Protein AF-A0A7S2SAF5-F1 (afdb_monomer_lite)

Structure (mmCIF, N/CA/C/O backbone):
data_AF-A0A7S2SAF5-F1
#
_entry.id   AF-A0A7S2SAF5-F1
#
loop_
_atom_site.group_PDB
_atom_site.id
_atom_site.type_symbol
_atom_site.label_atom_id
_atom_site.label_alt_id
_atom_site.label_comp_id
_atom_site.label_asym_id
_atom_site.label_entity_id
_atom_site.label_seq_id
_atom_site.pdbx_PDB_ins_code
_atom_site.Cartn_x
_atom_site.Cartn_y
_atom_site.Cartn_z
_atom_site.occupancy
_atom_site.B_iso_or_equiv
_atom_site.auth_seq_id
_atom_site.auth_comp_id
_atom_site.auth_asym_id
_atom_site.auth_atom_id
_atom_site.pdbx_PDB_model_num
ATOM 1 N N . TYR A 1 1 ? 18.077 5.716 -25.435 1.00 60.00 1 TYR A N 1
ATOM 2 C CA . TYR A 1 1 ? 19.008 6.593 -26.159 1.00 60.00 1 TYR A CA 1
ATOM 3 C C . TYR A 1 1 ? 20.210 5.803 -26.642 1.00 60.00 1 TYR A C 1
ATOM 5 O O . TYR A 1 1 ? 20.485 5.845 -27.831 1.00 60.00 1 TYR A O 1
ATOM 13 N N . GLU A 1 2 ? 20.790 4.960 -25.788 1.00 80.94 2 GLU A N 1
ATOM 14 C CA . GLU A 1 2 ? 21.989 4.151 -26.073 1.00 80.94 2 GLU A CA 1
ATOM 15 C C . GLU A 1 2 ? 21.960 3.311 -27.365 1.00 80.94 2 GLU A C 1
ATOM 17 O O . GLU A 1 2 ? 22.963 3.262 -28.059 1.00 80.94 2 GLU A O 1
ATOM 22 N N . ILE A 1 3 ? 20.827 2.702 -27.743 1.00 83.88 3 ILE A N 1
ATOM 23 C CA . ILE A 1 3 ? 20.758 1.819 -28.933 1.00 83.88 3 ILE A CA 1
ATOM 24 C C . ILE A 1 3 ? 20.473 2.591 -30.236 1.00 83.88 3 ILE A C 1
ATOM 26 O O . ILE A 1 3 ? 20.899 2.198 -31.314 1.00 83.88 3 ILE A O 1
ATOM 30 N N . VAL A 1 4 ? 19.737 3.702 -30.156 1.00 88.06 4 VAL A N 1
ATOM 31 C CA . VAL A 1 4 ? 19.231 4.432 -31.336 1.00 88.06 4 VAL A CA 1
ATOM 32 C C . VAL A 1 4 ? 20.232 5.482 -31.824 1.00 88.06 4 VAL A C 1
ATOM 34 O O . VAL A 1 4 ? 20.380 5.697 -33.023 1.00 88.06 4 VAL A O 1
ATOM 37 N N . GLN A 1 5 ? 20.951 6.111 -30.897 1.00 90.69 5 GLN A N 1
ATOM 38 C CA . GLN A 1 5 ? 21.937 7.147 -31.185 1.00 90.69 5 GLN A CA 1
ATOM 39 C C . GLN A 1 5 ? 23.121 6.693 -32.063 1.00 90.69 5 GLN A C 1
ATOM 41 O O . GLN A 1 5 ? 23.449 7.429 -32.993 1.00 90.69 5 GLN A O 1
ATOM 46 N N . PRO A 1 6 ? 23.732 5.504 -31.872 1.00 93.00 6 PRO A N 1
ATOM 47 C CA . PRO A 1 6 ? 24.795 5.043 -32.767 1.00 93.00 6 PRO A CA 1
ATOM 48 C C . PRO A 1 6 ? 24.303 4.816 -34.204 1.00 93.00 6 PRO A C 1
ATOM 50 O O . PRO A 1 6 ? 25.018 5.163 -35.139 1.00 93.00 6 PRO A O 1
ATOM 53 N N . LEU A 1 7 ? 23.069 4.329 -34.393 1.00 90.75 7 LEU A N 1
ATOM 54 C CA . LEU A 1 7 ? 22.477 4.145 -35.725 1.00 90.75 7 LEU A CA 1
ATOM 55 C C . LEU A 1 7 ? 22.245 5.489 -36.432 1.00 90.75 7 LEU A C 1
ATOM 57 O O . LEU A 1 7 ? 22.556 5.629 -37.610 1.00 90.75 7 LEU A O 1
ATOM 61 N N . PHE A 1 8 ? 21.758 6.506 -35.711 1.00 91.19 8 PHE A N 1
ATOM 62 C CA . PHE A 1 8 ? 21.612 7.858 -36.266 1.00 91.19 8 PHE A CA 1
ATOM 63 C C . PHE A 1 8 ? 22.952 8.492 -36.639 1.00 91.19 8 PHE A C 1
ATOM 65 O O . PHE A 1 8 ? 23.045 9.146 -37.679 1.00 91.19 8 PHE A O 1
ATOM 72 N N . ASN A 1 9 ? 23.984 8.288 -35.820 1.00 93.00 9 ASN A N 1
ATOM 73 C CA . ASN A 1 9 ? 25.325 8.778 -36.120 1.00 93.00 9 ASN A CA 1
ATOM 74 C C . ASN A 1 9 ? 25.875 8.114 -37.391 1.00 93.00 9 ASN A C 1
ATOM 76 O O . ASN A 1 9 ? 26.350 8.828 -38.265 1.00 93.00 9 ASN A O 1
ATOM 80 N N . GLN A 1 10 ? 25.725 6.791 -37.543 1.00 91.75 10 GLN A N 1
ATOM 81 C CA . GLN A 1 10 ? 26.128 6.064 -38.757 1.00 91.75 10 GLN A CA 1
ATOM 82 C C . GLN A 1 10 ? 25.429 6.600 -40.012 1.00 91.75 10 GLN A C 1
ATOM 84 O O . GLN A 1 10 ? 26.105 6.953 -40.973 1.00 91.75 10 GLN A O 1
ATOM 89 N N . ILE A 1 11 ? 24.102 6.775 -39.965 1.00 91.56 11 ILE A N 1
ATOM 90 C CA . ILE A 1 11 ? 23.328 7.332 -41.088 1.00 91.56 11 ILE A CA 1
ATOM 91 C C . ILE A 1 11 ? 23.809 8.748 -41.428 1.00 91.56 11 ILE A C 1
ATOM 93 O O . ILE A 1 11 ? 24.007 9.081 -42.594 1.00 91.56 11 ILE A O 1
ATOM 97 N N . THR A 1 12 ? 24.020 9.593 -40.416 1.00 92.25 12 THR A N 1
ATOM 98 C CA . THR A 1 12 ? 24.453 10.986 -40.609 1.00 92.25 12 THR A CA 1
ATOM 99 C C . THR A 1 12 ? 25.857 11.058 -41.211 1.00 92.25 12 THR A C 1
ATOM 101 O O . THR A 1 12 ? 26.096 11.852 -42.126 1.00 92.25 12 THR A O 1
ATOM 104 N N . THR A 1 13 ? 26.775 10.208 -40.747 1.00 90.69 13 THR A N 1
ATOM 105 C CA . THR A 1 13 ? 28.127 10.079 -41.301 1.00 90.69 13 THR A CA 1
ATOM 106 C C . THR A 1 13 ? 28.087 9.580 -42.745 1.00 90.69 13 THR A C 1
ATOM 108 O O . THR A 1 13 ? 28.699 10.216 -43.604 1.00 90.69 13 THR A O 1
ATOM 111 N N . GLY A 1 14 ? 27.304 8.538 -43.041 1.00 88.69 14 GLY A N 1
ATOM 112 C CA . GLY A 1 14 ? 27.164 8.001 -44.396 1.00 88.69 14 GLY A CA 1
ATOM 113 C C . GLY A 1 14 ? 26.566 9.010 -45.377 1.00 88.69 14 GLY A C 1
ATOM 114 O O . GLY A 1 14 ? 27.091 9.207 -46.474 1.00 88.69 14 GLY A O 1
ATOM 115 N N . MET A 1 15 ? 25.522 9.744 -44.971 1.00 87.50 15 MET A N 1
ATOM 116 C CA . MET A 1 15 ? 24.942 10.813 -45.798 1.00 87.50 15 MET A CA 1
ATOM 117 C C . MET A 1 15 ? 25.935 11.954 -46.051 1.00 87.50 15 MET A C 1
ATOM 119 O O . MET A 1 15 ? 26.006 12.478 -47.162 1.00 87.50 15 MET A O 1
ATOM 123 N N . SER A 1 16 ? 26.734 12.317 -45.043 1.00 87.25 16 SER A N 1
ATOM 124 C CA . SER A 1 16 ? 27.781 13.338 -45.185 1.00 87.25 16 SER A CA 1
ATOM 125 C C . SER A 1 16 ? 28.906 12.879 -46.125 1.00 87.25 16 SER A C 1
ATOM 127 O O . SER A 1 16 ? 29.483 13.696 -46.844 1.00 87.25 16 SER A O 1
ATOM 129 N N . GLY A 1 17 ? 29.197 11.573 -46.160 1.00 81.50 17 GLY A N 1
ATOM 130 C CA . GLY A 1 17 ? 30.151 10.956 -47.085 1.00 81.50 17 GLY A CA 1
ATOM 131 C C . GLY A 1 17 ? 29.673 10.929 -48.542 1.00 81.50 17 GLY A C 1
ATOM 132 O O . GLY A 1 17 ? 30.491 11.075 -49.452 1.00 81.50 17 GLY A O 1
ATOM 133 N N . LEU A 1 18 ? 28.359 10.814 -48.771 1.00 78.88 18 LEU A N 1
ATOM 134 C CA . LEU A 1 18 ? 27.756 10.781 -50.111 1.00 78.88 18 LEU A CA 1
ATOM 135 C C . LEU A 1 18 ? 27.774 12.126 -50.843 1.00 78.88 18 LEU A C 1
ATOM 137 O O . LEU A 1 18 ? 27.839 12.145 -52.071 1.00 78.88 18 LEU A O 1
ATOM 141 N N . GLY A 1 19 ? 27.785 13.251 -50.121 1.00 68.06 19 GLY A N 1
ATOM 142 C CA . GLY A 1 19 ? 27.779 14.594 -50.718 1.00 68.06 19 GLY A CA 1
ATOM 143 C C . GLY A 1 19 ? 28.986 14.916 -51.616 1.00 68.06 19 GLY A C 1
ATOM 144 O O . GLY A 1 19 ? 28.971 15.922 -52.318 1.00 68.06 19 GLY A O 1
ATOM 145 N N . LYS A 1 20 ? 30.028 14.072 -51.617 1.00 66.88 20 LYS A N 1
ATOM 146 C CA . LYS A 1 20 ? 31.232 14.228 -52.452 1.00 66.88 20 LYS A CA 1
ATOM 147 C C . LYS A 1 20 ? 31.175 13.491 -53.794 1.00 66.88 20 LYS A C 1
ATOM 149 O O . LYS A 1 20 ? 32.117 13.609 -54.575 1.00 66.88 20 LYS A O 1
ATOM 154 N N . ILE A 1 21 ? 30.122 12.722 -54.074 1.00 64.12 21 ILE A N 1
ATOM 155 C CA . ILE A 1 21 ? 30.091 11.806 -55.220 1.00 64.12 21 ILE A CA 1
ATOM 156 C C . ILE A 1 21 ? 29.162 12.353 -56.310 1.00 64.12 21 ILE A C 1
ATOM 158 O O . ILE A 1 21 ? 27.948 12.205 -56.260 1.00 64.12 21 ILE A O 1
ATOM 162 N N . VAL A 1 22 ? 29.823 12.939 -57.315 1.00 53.59 22 VAL A N 1
ATOM 163 C CA . VAL A 1 22 ? 29.365 13.239 -58.684 1.00 53.59 22 VAL A CA 1
ATOM 164 C C . VAL A 1 22 ? 28.423 14.442 -58.842 1.00 53.59 22 VAL A C 1
ATOM 166 O O . VAL A 1 22 ? 27.225 14.387 -58.586 1.00 53.59 22 VAL A O 1
ATOM 169 N N . GLY A 1 23 ? 28.971 15.533 -59.391 1.00 60.41 23 GLY A N 1
ATOM 170 C CA . GLY A 1 23 ? 28.175 16.549 -60.079 1.00 60.41 23 GLY A CA 1
ATOM 171 C C . GLY A 1 23 ? 27.567 15.948 -61.349 1.00 60.41 23 GLY A C 1
ATOM 172 O O . GLY A 1 23 ? 28.269 15.281 -62.104 1.00 60.41 23 GLY A O 1
ATOM 173 N N . GLY A 1 24 ? 26.270 16.166 -61.584 1.00 65.31 24 GLY A N 1
ATOM 174 C CA . GLY A 1 24 ? 25.461 15.513 -62.629 1.00 65.31 24 GLY A CA 1
ATOM 175 C C . GLY A 1 24 ? 25.815 15.824 -64.094 1.00 65.31 24 GLY A C 1
ATOM 176 O O . GLY A 1 24 ? 24.940 15.750 -64.949 1.00 65.31 24 GLY A O 1
ATOM 177 N N . ALA A 1 25 ? 27.059 16.198 -64.394 1.00 69.44 25 ALA A N 1
ATOM 178 C CA . ALA A 1 25 ? 27.513 16.600 -65.723 1.00 69.44 25 ALA A CA 1
ATOM 179 C C . ALA A 1 25 ? 28.132 15.458 -66.557 1.00 69.44 25 ALA A C 1
ATOM 181 O O . ALA A 1 25 ? 28.357 15.643 -67.751 1.00 69.44 25 ALA A O 1
ATOM 182 N N . THR A 1 26 ? 28.409 14.286 -65.975 1.00 69.75 26 THR A N 1
ATOM 183 C CA . THR A 1 26 ? 29.022 13.157 -66.697 1.00 69.75 26 THR A CA 1
ATOM 184 C C . THR A 1 26 ? 27.972 12.376 -67.489 1.00 69.75 26 THR A C 1
ATOM 186 O O . THR A 1 26 ? 27.023 11.841 -66.912 1.00 69.75 26 THR A O 1
ATOM 189 N N . LYS A 1 27 ? 28.123 12.286 -68.816 1.00 77.00 27 LYS A N 1
ATOM 190 C CA . LYS A 1 27 ? 27.230 11.476 -69.660 1.00 77.00 27 LYS A CA 1
ATOM 191 C C . LYS A 1 27 ? 27.555 9.983 -69.487 1.00 77.00 27 LYS A C 1
ATOM 193 O O . LYS A 1 27 ? 28.723 9.648 -69.310 1.00 77.00 27 LYS A O 1
ATOM 198 N N . PRO A 1 28 ? 26.578 9.065 -69.626 1.00 76.06 28 PRO A N 1
ATOM 199 C CA . PRO A 1 28 ? 26.810 7.618 -69.501 1.00 76.06 28 PRO A CA 1
ATOM 200 C C . PRO A 1 28 ? 27.873 7.048 -70.454 1.00 76.06 28 PRO A C 1
ATOM 202 O O . PRO A 1 28 ? 28.430 5.991 -70.187 1.00 76.06 28 PRO A O 1
ATOM 205 N N . GLN A 1 29 ? 28.137 7.741 -71.564 1.00 81.88 29 GLN A N 1
ATOM 206 C CA . GLN A 1 29 ? 29.112 7.349 -72.586 1.00 81.88 29 GLN A CA 1
ATOM 207 C C . GLN A 1 29 ? 30.560 7.708 -72.203 1.00 81.88 29 GLN A C 1
ATOM 209 O O . GLN A 1 29 ? 31.483 7.096 -72.728 1.00 81.88 29 GLN A O 1
ATOM 214 N N . ASP A 1 30 ? 30.752 8.642 -71.265 1.00 79.25 30 ASP A N 1
ATOM 215 C CA . ASP A 1 30 ? 32.061 9.169 -70.846 1.00 79.25 30 ASP A CA 1
ATOM 216 C C . ASP A 1 30 ? 32.541 8.543 -69.517 1.00 79.25 30 ASP A C 1
ATOM 218 O O . ASP A 1 30 ? 33.419 9.074 -68.834 1.00 79.25 30 ASP A O 1
ATOM 222 N N . VAL A 1 31 ? 31.925 7.433 -69.096 1.00 81.12 31 VAL A N 1
ATOM 223 C CA . VAL A 1 31 ? 32.237 6.755 -67.832 1.00 81.12 31 VAL A CA 1
ATOM 224 C C . VAL A 1 31 ? 33.469 5.872 -68.015 1.00 81.12 31 VAL A C 1
ATOM 226 O O . VAL A 1 31 ? 33.391 4.785 -68.581 1.00 81.12 31 VAL A O 1
ATOM 229 N N . ASP A 1 32 ? 34.605 6.326 -67.493 1.00 85.19 32 ASP A N 1
ATOM 230 C CA . ASP A 1 32 ? 35.818 5.513 -67.396 1.00 85.19 32 ASP A CA 1
ATOM 231 C C . ASP A 1 32 ? 35.684 4.429 -66.302 1.00 85.19 32 ASP A C 1
ATOM 233 O O . ASP A 1 32 ? 34.895 4.556 -65.357 1.00 85.19 32 ASP A O 1
ATOM 237 N N . ALA A 1 33 ? 36.488 3.367 -66.384 1.00 87.12 33 ALA A N 1
ATOM 238 C CA . ALA A 1 33 ? 36.523 2.277 -65.409 1.00 87.12 33 ALA A CA 1
ATOM 239 C C . ALA A 1 33 ? 36.732 2.789 -63.970 1.00 87.12 33 ALA A C 1
ATOM 241 O O . ALA A 1 33 ? 36.138 2.260 -63.028 1.00 87.12 33 ALA A O 1
ATOM 242 N N . GLY A 1 34 ? 37.505 3.868 -63.796 1.00 84.94 34 GLY A N 1
ATOM 243 C CA . GLY A 1 34 ? 37.690 4.531 -62.502 1.00 84.94 34 GLY A CA 1
ATOM 244 C C . GLY A 1 34 ? 36.409 5.167 -61.944 1.00 84.94 34 GLY A C 1
ATOM 245 O O . GLY A 1 34 ? 36.147 5.084 -60.739 1.00 84.94 34 GLY A O 1
ATOM 246 N N . ALA A 1 35 ? 35.563 5.744 -62.802 1.00 81.31 35 ALA A N 1
ATOM 247 C CA . ALA A 1 35 ? 34.273 6.303 -62.403 1.00 81.31 35 ALA A CA 1
ATOM 248 C C . ALA A 1 35 ? 33.278 5.193 -62.022 1.00 81.31 35 ALA A C 1
ATOM 250 O O . ALA A 1 35 ? 32.580 5.320 -61.015 1.00 81.31 35 ALA A O 1
ATOM 251 N N . LEU A 1 36 ? 33.273 4.073 -62.755 1.00 82.44 36 LEU A N 1
ATOM 252 C CA . LEU A 1 36 ? 32.459 2.901 -62.419 1.00 82.44 36 LEU A CA 1
ATOM 253 C C . LEU A 1 36 ? 32.892 2.260 -61.089 1.00 82.44 36 LEU A C 1
ATOM 255 O O . LEU A 1 36 ? 32.042 1.945 -60.257 1.00 82.44 36 LEU A O 1
ATOM 259 N N . ALA A 1 37 ? 34.199 2.111 -60.853 1.00 86.56 37 ALA A N 1
ATOM 260 C CA . ALA A 1 37 ? 34.733 1.593 -59.592 1.00 86.56 37 ALA A CA 1
ATOM 261 C C . ALA A 1 37 ? 34.379 2.503 -58.404 1.00 86.56 37 ALA A C 1
ATOM 263 O O . ALA A 1 37 ? 33.964 2.020 -57.350 1.00 86.56 37 ALA A O 1
ATOM 264 N N . THR A 1 38 ? 34.464 3.823 -58.598 1.00 84.38 38 THR A N 1
ATOM 265 C CA . THR A 1 38 ? 34.040 4.808 -57.594 1.00 84.38 38 THR A CA 1
ATOM 266 C C . THR A 1 38 ? 32.545 4.682 -57.322 1.00 84.38 38 THR A C 1
ATOM 268 O O . THR A 1 38 ? 32.142 4.577 -56.169 1.00 84.38 38 THR A O 1
ATOM 271 N N . PHE A 1 39 ? 31.713 4.602 -58.362 1.00 84.44 39 PHE A N 1
ATOM 272 C CA . PHE A 1 39 ? 30.272 4.423 -58.206 1.00 84.44 39 PHE A CA 1
ATOM 273 C C . PHE A 1 39 ? 29.932 3.149 -57.419 1.00 84.44 39 PHE A C 1
ATOM 275 O O . PHE A 1 39 ? 29.188 3.216 -56.442 1.00 84.44 39 PHE A O 1
ATOM 282 N N . LEU A 1 40 ? 30.527 2.006 -57.770 1.00 88.12 40 LEU A N 1
ATOM 283 C CA . LEU A 1 40 ? 30.308 0.745 -57.056 1.00 88.12 40 LEU A CA 1
ATOM 284 C C . LEU A 1 40 ? 30.745 0.823 -55.587 1.00 88.12 40 LEU A C 1
ATOM 286 O O . LEU A 1 40 ? 29.980 0.420 -54.712 1.00 88.12 40 LEU A O 1
ATOM 290 N N . ALA A 1 41 ? 31.907 1.416 -55.297 1.00 87.75 41 ALA A N 1
ATOM 291 C CA . ALA A 1 41 ? 32.370 1.617 -53.924 1.00 87.75 41 ALA A CA 1
ATOM 292 C C . ALA A 1 41 ? 31.420 2.520 -53.119 1.00 87.75 41 ALA A C 1
ATOM 294 O O . ALA A 1 41 ? 31.188 2.305 -51.931 1.00 87.75 41 ALA A O 1
ATOM 295 N N . THR A 1 42 ? 30.841 3.532 -53.761 1.00 86.62 42 THR A N 1
ATOM 296 C CA . THR A 1 42 ? 29.921 4.472 -53.105 1.00 86.62 42 THR A CA 1
ATOM 297 C C . THR A 1 42 ? 28.532 3.892 -52.901 1.00 86.62 42 THR A C 1
ATOM 299 O O . THR A 1 42 ? 27.921 4.132 -51.862 1.00 86.62 42 THR A O 1
ATOM 302 N N . LYS A 1 43 ? 28.066 3.063 -53.840 1.00 89.19 43 LYS A N 1
ATOM 303 C CA . LYS A 1 43 ? 26.865 2.248 -53.682 1.00 89.19 43 LYS A CA 1
ATOM 304 C C . LYS A 1 43 ? 27.022 1.303 -52.492 1.00 89.19 43 LYS A C 1
ATOM 306 O O . LYS A 1 43 ? 26.148 1.285 -51.634 1.00 89.19 43 LYS A O 1
ATOM 311 N N . GLN A 1 44 ? 28.144 0.588 -52.411 1.00 91.44 44 GLN A N 1
ATOM 312 C CA . GLN A 1 44 ? 28.424 -0.311 -51.293 1.00 91.44 44 GLN A CA 1
ATOM 313 C C . GLN A 1 44 ? 28.458 0.446 -49.956 1.00 91.44 44 GLN A C 1
ATOM 315 O O . GLN A 1 44 ? 27.788 0.046 -49.010 1.00 91.44 44 GLN A O 1
ATOM 320 N N . LYS A 1 45 ? 29.138 1.599 -49.890 1.00 88.81 45 LYS A N 1
ATOM 321 C CA . LYS A 1 45 ? 29.122 2.455 -48.690 1.00 88.81 45 LYS A CA 1
ATOM 322 C C . LYS A 1 45 ? 27.724 2.954 -48.323 1.00 88.81 45 LYS A C 1
ATOM 324 O O . LYS A 1 45 ? 27.390 3.003 -47.149 1.00 88.81 45 LYS A O 1
ATOM 329 N N . CYS A 1 46 ? 26.889 3.308 -49.300 1.00 90.00 46 CYS A N 1
ATOM 330 C CA . CYS A 1 46 ? 25.499 3.701 -49.053 1.00 90.00 46 CYS A CA 1
ATOM 331 C C . CYS A 1 46 ? 24.681 2.541 -48.462 1.00 90.00 46 CYS A C 1
ATOM 333 O O . CYS A 1 46 ? 23.929 2.722 -47.502 1.00 90.00 46 CYS A O 1
ATOM 335 N N . GLU A 1 47 ? 24.851 1.335 -49.006 1.00 92.88 47 GLU A N 1
ATOM 336 C CA . GLU A 1 47 ? 24.204 0.129 -48.493 1.00 92.88 47 GLU A CA 1
ATOM 337 C C . GLU A 1 47 ? 24.623 -0.155 -47.040 1.00 92.88 47 GLU A C 1
ATOM 339 O O . GLU A 1 47 ? 23.760 -0.359 -46.182 1.00 92.88 47 GLU A O 1
ATOM 344 N N . GLU A 1 48 ? 25.921 -0.081 -46.745 1.00 93.94 48 GLU A N 1
ATOM 345 C CA . GLU A 1 48 ? 26.488 -0.393 -45.429 1.00 93.94 48 GLU A CA 1
ATOM 346 C C . GLU A 1 48 ? 26.230 0.691 -44.369 1.00 93.94 48 GLU A C 1
ATOM 348 O O . GLU A 1 48 ? 25.837 0.373 -43.248 1.00 93.94 48 GLU A O 1
ATOM 353 N N . GLU A 1 49 ? 26.425 1.969 -44.699 1.00 91.88 49 GLU A N 1
ATOM 354 C CA . GLU A 1 49 ? 26.410 3.070 -43.723 1.00 91.88 49 GLU A CA 1
ATOM 355 C C . GLU A 1 49 ? 25.032 3.733 -43.570 1.00 91.88 49 GLU A C 1
ATOM 357 O O . GLU A 1 49 ? 24.786 4.422 -42.579 1.00 91.88 49 GLU A O 1
ATOM 362 N N . ILE A 1 50 ? 24.115 3.540 -44.525 1.00 91.12 50 ILE A N 1
ATOM 363 C CA . ILE A 1 50 ? 22.794 4.189 -44.512 1.00 91.12 50 ILE A CA 1
ATOM 364 C C . ILE A 1 50 ? 21.671 3.160 -44.528 1.00 91.12 50 ILE A C 1
ATOM 366 O O . ILE A 1 50 ? 20.815 3.181 -43.640 1.00 91.12 50 ILE A O 1
ATOM 370 N N . ILE A 1 51 ? 21.650 2.258 -45.514 1.00 94.19 51 ILE A N 1
ATOM 371 C CA . ILE A 1 51 ? 20.507 1.353 -45.703 1.00 94.19 51 ILE A CA 1
ATOM 372 C C . ILE A 1 51 ? 20.424 0.342 -44.557 1.00 94.19 51 ILE A C 1
ATOM 374 O O . ILE A 1 51 ? 19.362 0.215 -43.942 1.00 94.19 51 ILE A O 1
ATOM 378 N N . LEU A 1 52 ? 21.523 -0.339 -44.221 1.00 95.00 52 LEU A N 1
ATOM 379 C CA . LEU A 1 52 ? 21.542 -1.310 -43.123 1.00 95.00 52 LEU A CA 1
ATOM 380 C C . LEU A 1 52 ? 21.166 -0.677 -41.763 1.00 95.00 52 LEU A C 1
ATOM 382 O O . LEU A 1 52 ? 20.258 -1.201 -41.107 1.00 95.00 52 LEU A O 1
ATOM 386 N N . PRO A 1 53 ? 21.740 0.471 -41.344 1.00 95.44 53 PRO A N 1
ATOM 387 C CA . PRO A 1 53 ? 21.328 1.146 -40.115 1.00 95.44 53 PRO A CA 1
ATOM 388 C C . PRO A 1 53 ? 19.868 1.606 -40.112 1.00 95.44 53 PRO A C 1
ATOM 390 O O . PRO A 1 53 ? 19.213 1.531 -39.072 1.00 95.44 53 PRO A O 1
ATOM 393 N N . LEU A 1 54 ? 19.318 2.041 -41.253 1.00 94.25 54 LEU A N 1
ATOM 394 C CA . LEU A 1 54 ? 17.896 2.393 -41.366 1.00 94.25 54 LEU A CA 1
ATOM 395 C C . LEU A 1 54 ? 16.984 1.178 -41.168 1.00 94.25 54 LEU A C 1
ATOM 397 O O . LEU A 1 54 ? 15.956 1.283 -40.491 1.00 94.25 54 LEU A O 1
ATOM 401 N N . VAL A 1 55 ? 17.352 0.022 -41.727 1.00 95.62 55 VAL A N 1
ATOM 402 C CA . VAL A 1 55 ? 16.621 -1.236 -41.517 1.00 95.62 55 VAL A CA 1
ATOM 403 C C . VAL A 1 55 ? 16.676 -1.638 -40.043 1.00 95.62 55 VAL A C 1
ATOM 405 O O . VAL A 1 55 ? 15.624 -1.857 -39.437 1.00 95.62 55 VAL A O 1
ATOM 408 N N . ALA A 1 56 ? 17.862 -1.620 -39.429 1.00 94.44 56 ALA A N 1
ATOM 409 C CA . ALA A 1 56 ? 18.030 -1.908 -38.005 1.00 94.44 56 ALA A CA 1
ATOM 410 C C . ALA A 1 56 ? 17.221 -0.938 -37.120 1.00 94.44 56 ALA A C 1
ATOM 412 O O . ALA A 1 56 ? 16.542 -1.348 -36.175 1.00 94.44 56 ALA A O 1
ATOM 413 N N . LEU A 1 57 ? 17.210 0.356 -37.454 1.00 94.44 57 LEU A N 1
ATOM 414 C CA . LEU A 1 57 ? 16.436 1.366 -36.732 1.00 94.44 57 LEU A CA 1
ATOM 415 C C . LEU A 1 57 ? 14.927 1.108 -36.834 1.00 94.44 57 LEU A C 1
ATOM 417 O O . LEU A 1 57 ? 14.200 1.248 -35.841 1.00 94.44 57 LEU A O 1
ATOM 421 N N . LYS A 1 58 ? 14.441 0.706 -38.014 1.00 95.38 58 LYS A N 1
ATOM 422 C CA . LYS A 1 58 ? 13.041 0.317 -38.226 1.00 95.38 58 LYS A CA 1
ATOM 423 C C . LYS A 1 58 ? 12.673 -0.885 -37.358 1.00 95.38 58 LYS A C 1
ATOM 425 O O . LYS A 1 58 ? 11.632 -0.849 -36.700 1.00 95.38 58 LYS A O 1
ATOM 430 N N . GLU A 1 59 ? 13.513 -1.914 -37.311 1.00 96.12 59 GLU A N 1
ATOM 431 C CA . GLU A 1 59 ? 13.290 -3.103 -36.481 1.00 96.12 59 GLU A CA 1
ATOM 432 C C . GLU A 1 59 ? 13.237 -2.760 -34.990 1.00 96.12 59 GLU A C 1
ATOM 434 O O . GLU A 1 59 ? 12.267 -3.115 -34.312 1.00 96.12 59 GLU A O 1
ATOM 439 N N . VAL A 1 60 ? 14.205 -1.982 -34.494 1.00 95.25 60 VAL A N 1
ATOM 440 C CA . VAL A 1 60 ? 14.235 -1.505 -33.101 1.00 95.25 60 VAL A CA 1
ATOM 441 C C . VAL A 1 60 ? 12.980 -0.693 -32.774 1.00 95.25 60 VAL A C 1
ATOM 443 O O . VAL A 1 60 ? 12.365 -0.880 -31.720 1.00 95.25 60 VAL A O 1
ATOM 446 N N . THR A 1 61 ? 12.547 0.181 -33.683 1.00 94.88 61 THR A N 1
ATOM 447 C CA . THR A 1 61 ? 11.346 1.008 -33.495 1.00 94.88 61 THR A CA 1
ATOM 448 C C . THR A 1 61 ? 10.077 0.153 -33.451 1.00 94.88 61 THR A C 1
ATOM 450 O O . THR A 1 61 ? 9.217 0.360 -32.589 1.00 94.88 61 THR A O 1
ATOM 453 N N . VAL A 1 62 ? 9.959 -0.852 -34.324 1.00 96.62 62 VAL A N 1
ATOM 454 C CA . VAL A 1 62 ? 8.832 -1.799 -34.326 1.00 96.62 62 VAL A CA 1
ATOM 455 C C . VAL A 1 62 ? 8.815 -2.635 -33.044 1.00 96.62 62 VAL A C 1
ATOM 457 O O . VAL A 1 62 ? 7.757 -2.775 -32.423 1.00 96.62 62 VAL A O 1
ATOM 460 N N . ALA A 1 63 ? 9.967 -3.152 -32.613 1.00 95.19 63 ALA A N 1
ATOM 461 C CA . ALA A 1 63 ? 10.096 -3.905 -31.369 1.00 95.19 63 ALA A CA 1
ATOM 462 C C . ALA A 1 63 ? 9.695 -3.050 -30.158 1.00 95.19 63 ALA A C 1
ATOM 464 O O . ALA A 1 63 ? 8.868 -3.466 -29.342 1.00 95.19 63 ALA A O 1
ATOM 465 N N . ARG A 1 64 ? 10.187 -1.806 -30.089 1.00 94.69 64 ARG A N 1
ATOM 466 C CA . ARG A 1 64 ? 9.832 -0.857 -29.028 1.00 94.69 64 ARG A CA 1
ATOM 46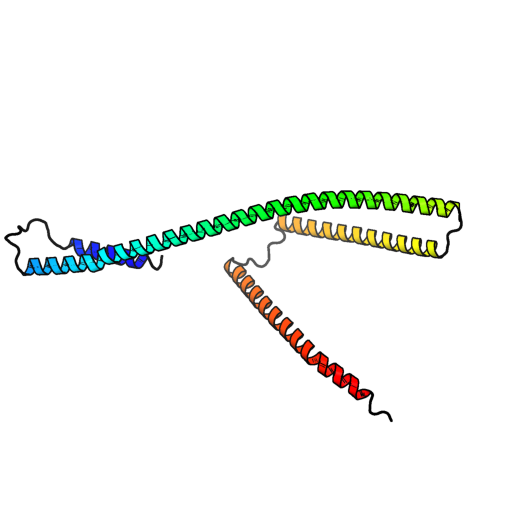7 C C . ARG A 1 64 ? 8.344 -0.527 -29.028 1.00 94.69 64 ARG A C 1
ATOM 469 O O . ARG A 1 64 ? 7.736 -0.493 -27.961 1.00 94.69 64 ARG A O 1
ATOM 476 N N . LYS A 1 65 ? 7.728 -0.333 -30.197 1.00 96.19 65 LYS A N 1
ATOM 477 C CA . LYS A 1 65 ? 6.279 -0.108 -30.310 1.00 96.19 65 LYS A CA 1
ATOM 478 C C . LYS A 1 65 ? 5.482 -1.289 -29.752 1.00 96.19 65 LYS A C 1
ATOM 480 O O . LYS A 1 65 ? 4.551 -1.070 -28.980 1.00 96.19 65 LYS A O 1
ATOM 485 N N . LYS A 1 66 ? 5.856 -2.528 -30.094 1.00 96.81 66 LYS A N 1
ATOM 486 C CA . LYS A 1 66 ? 5.211 -3.741 -29.557 1.00 96.81 66 LYS A CA 1
ATOM 487 C C . LYS A 1 66 ? 5.348 -3.826 -28.036 1.00 96.81 66 LYS A C 1
ATOM 489 O O . LYS A 1 66 ? 4.360 -4.082 -27.350 1.00 96.81 66 LYS A O 1
ATOM 494 N N . LEU A 1 67 ? 6.542 -3.553 -27.510 1.00 96.00 67 LEU A N 1
ATOM 495 C CA . LEU A 1 67 ? 6.797 -3.530 -26.069 1.00 96.00 67 LEU A CA 1
ATOM 496 C C . LEU A 1 67 ? 5.935 -2.476 -25.366 1.00 96.00 67 LEU A C 1
ATOM 498 O O . LEU A 1 67 ? 5.262 -2.793 -24.388 1.00 96.00 67 LEU A O 1
ATOM 502 N N . LEU A 1 68 ? 5.885 -1.250 -25.892 1.00 95.50 68 LEU A N 1
ATOM 503 C CA . LEU A 1 68 ? 5.060 -0.177 -25.332 1.00 95.50 68 LEU A CA 1
ATOM 504 C C . LEU A 1 68 ? 3.568 -0.530 -25.353 1.00 95.50 68 LEU A C 1
ATOM 506 O O . LEU A 1 68 ? 2.868 -0.285 -24.375 1.00 95.50 68 LEU A O 1
ATOM 510 N N . GLN A 1 69 ? 3.077 -1.167 -26.419 1.00 97.69 69 GLN A N 1
ATOM 511 C CA . GLN A 1 69 ? 1.696 -1.653 -26.477 1.00 97.69 69 GLN A CA 1
ATOM 512 C C . GLN A 1 69 ? 1.415 -2.745 -25.436 1.00 97.69 69 GLN A C 1
ATOM 514 O O . GLN A 1 69 ? 0.348 -2.742 -24.819 1.00 97.69 69 GLN A O 1
ATOM 519 N N . ALA A 1 70 ? 2.353 -3.669 -25.218 1.00 96.38 70 ALA A N 1
ATOM 520 C CA . ALA A 1 70 ? 2.229 -4.697 -24.188 1.00 96.38 70 ALA A CA 1
ATOM 521 C C . ALA A 1 70 ? 2.231 -4.087 -22.776 1.00 96.38 70 ALA A C 1
ATOM 523 O O . ALA A 1 70 ? 1.370 -4.426 -21.961 1.00 96.38 70 ALA A O 1
ATOM 524 N N . MET A 1 71 ? 3.133 -3.135 -22.506 1.00 96.62 71 MET A N 1
ATOM 525 C CA . MET A 1 71 ? 3.166 -2.396 -21.240 1.00 96.62 71 MET A CA 1
ATOM 526 C C . MET A 1 71 ? 1.866 -1.628 -21.007 1.00 96.62 71 MET A C 1
ATOM 528 O O . MET A 1 71 ? 1.290 -1.740 -19.930 1.00 96.62 71 MET A O 1
ATOM 532 N N . TYR A 1 72 ? 1.354 -0.931 -22.022 1.00 97.06 72 TYR A N 1
ATOM 533 C CA . TYR A 1 72 ? 0.086 -0.209 -21.938 1.00 97.06 72 TYR A CA 1
ATOM 534 C C . TYR A 1 72 ? -1.088 -1.141 -21.604 1.00 97.06 72 TYR A C 1
ATOM 536 O O . TYR A 1 72 ? -1.880 -0.853 -20.707 1.00 97.06 72 TYR A O 1
ATOM 544 N N . LYS A 1 73 ? -1.185 -2.304 -22.266 1.00 97.94 73 LYS A N 1
ATOM 545 C CA . LYS A 1 73 ? -2.211 -3.318 -21.958 1.00 97.94 73 LYS A CA 1
ATOM 546 C C . LYS A 1 73 ? -2.102 -3.821 -20.515 1.00 97.94 73 LYS A C 1
ATOM 548 O O . LYS A 1 73 ? -3.120 -3.936 -19.828 1.00 97.94 73 LYS A O 1
ATOM 553 N N . LYS A 1 74 ? -0.880 -4.085 -20.041 1.00 97.19 74 LYS A N 1
ATOM 554 C CA . LYS A 1 74 ? -0.625 -4.509 -18.658 1.00 97.19 74 LYS A CA 1
ATOM 555 C C . LYS A 1 74 ? -1.045 -3.428 -17.659 1.00 97.19 74 LYS A C 1
ATOM 557 O O . LYS A 1 74 ? -1.810 -3.723 -16.747 1.00 97.19 74 LYS A O 1
ATOM 562 N N . GLN A 1 75 ? -0.621 -2.184 -17.874 1.00 96.62 75 GLN A N 1
ATOM 563 C CA . GLN A 1 75 ? -0.979 -1.041 -17.028 1.00 96.62 75 GLN A CA 1
ATOM 564 C C . GLN A 1 75 ? -2.494 -0.817 -16.987 1.00 96.62 75 GLN A C 1
ATOM 566 O O . GLN A 1 75 ? -3.065 -0.639 -15.915 1.00 96.62 75 GLN A O 1
ATOM 571 N N . ARG A 1 76 ? -3.179 -0.910 -18.133 1.00 97.88 76 ARG A N 1
ATOM 572 C CA . ARG A 1 76 ? -4.644 -0.810 -18.196 1.00 97.88 76 ARG A CA 1
ATOM 573 C C . ARG A 1 76 ? -5.334 -1.902 -17.375 1.00 97.88 76 ARG A C 1
ATOM 575 O O . ARG A 1 76 ? -6.292 -1.613 -16.667 1.00 97.88 76 ARG A O 1
ATOM 582 N N . THR A 1 77 ? -4.828 -3.132 -17.438 1.00 97.25 77 THR A N 1
ATOM 583 C CA . THR A 1 77 ? -5.363 -4.258 -16.654 1.00 97.25 77 THR A CA 1
ATOM 584 C C . THR A 1 77 ? -5.153 -4.033 -15.155 1.00 97.25 77 THR A C 1
ATOM 586 O O . THR A 1 77 ? -6.073 -4.236 -14.367 1.00 97.25 77 THR A O 1
ATOM 589 N N . GLN A 1 78 ? -3.974 -3.547 -14.753 1.00 96.44 78 GLN A N 1
ATOM 590 C CA . GLN A 1 78 ? -3.682 -3.198 -13.358 1.00 96.44 78 GLN A CA 1
ATOM 591 C C . GLN A 1 78 ? -4.607 -2.087 -12.842 1.00 96.44 78 GLN A C 1
ATOM 593 O O . GLN A 1 78 ? -5.136 -2.195 -11.739 1.00 96.44 78 GLN A O 1
ATOM 598 N N . LEU A 1 79 ? -4.870 -1.055 -13.650 1.00 97.81 79 LEU A N 1
ATOM 599 C CA . LEU A 1 79 ? -5.811 0.009 -13.289 1.00 97.81 79 LEU A CA 1
ATOM 600 C C . LEU A 1 79 ? -7.238 -0.518 -13.102 1.00 97.81 79 LEU A C 1
ATOM 602 O O . LEU A 1 79 ? -7.901 -0.153 -12.135 1.00 97.81 79 LEU A O 1
ATOM 606 N N . GLN A 1 80 ? -7.699 -1.416 -13.974 1.00 97.88 80 GLN A N 1
ATOM 607 C CA . GLN A 1 80 ? -9.013 -2.052 -13.829 1.00 97.88 80 GLN A CA 1
ATOM 608 C C . GLN A 1 80 ? -9.102 -2.910 -12.559 1.00 97.88 80 GLN A C 1
ATOM 610 O O . GLN A 1 80 ? -10.119 -2.886 -11.867 1.00 97.88 80 GLN A O 1
ATOM 615 N N . GLN A 1 81 ? -8.034 -3.634 -12.212 1.00 97.56 81 GLN A N 1
ATOM 616 C CA . GLN A 1 81 ? -7.966 -4.395 -10.961 1.00 97.56 81 GLN A CA 1
ATOM 617 C C . GLN A 1 81 ? -8.017 -3.477 -9.734 1.00 97.56 81 GLN A C 1
ATOM 619 O O . GLN A 1 81 ? -8.765 -3.759 -8.800 1.00 97.56 81 GLN A O 1
ATOM 624 N N . LEU A 1 82 ? -7.281 -2.361 -9.748 1.00 97.50 82 LEU A N 1
ATOM 625 C CA . LEU A 1 82 ? -7.330 -1.352 -8.684 1.00 97.50 82 LEU A CA 1
ATOM 626 C C . LEU A 1 82 ? -8.729 -0.750 -8.535 1.00 97.50 82 LEU A C 1
ATOM 628 O O . LEU A 1 82 ? -9.239 -0.664 -7.422 1.00 97.50 82 LEU A O 1
ATOM 632 N N . GLN A 1 83 ? -9.386 -0.405 -9.643 1.00 97.94 83 GLN A N 1
ATOM 633 C CA . GLN A 1 83 ? -10.765 0.089 -9.623 1.00 97.94 83 GLN A CA 1
ATOM 634 C C . GLN A 1 83 ? -11.731 -0.930 -9.012 1.00 97.94 83 GLN A C 1
ATOM 636 O O . GLN A 1 83 ? -12.557 -0.564 -8.175 1.00 97.94 83 GLN A O 1
ATOM 641 N N . LYS A 1 84 ? -11.600 -2.211 -9.377 1.00 97.94 84 LYS A N 1
ATOM 642 C CA . LYS A 1 84 ? -12.411 -3.282 -8.792 1.00 97.94 84 LYS A CA 1
ATOM 643 C C . LYS A 1 84 ? -12.163 -3.417 -7.289 1.00 97.94 84 LYS A C 1
ATOM 645 O O . LYS A 1 84 ? -13.120 -3.449 -6.526 1.00 97.94 84 LYS A O 1
ATOM 650 N N . MET A 1 85 ? -10.901 -3.411 -6.855 1.00 97.25 85 MET A N 1
ATOM 651 C CA . MET A 1 85 ? -10.557 -3.470 -5.432 1.00 97.25 85 MET A CA 1
ATOM 652 C C . MET A 1 85 ? -11.141 -2.290 -4.652 1.00 97.25 85 MET A C 1
ATOM 654 O O . MET A 1 85 ? -11.690 -2.496 -3.575 1.00 97.25 85 MET A O 1
ATOM 658 N N . ILE A 1 86 ? -11.085 -1.069 -5.194 1.00 97.56 86 ILE A N 1
ATOM 659 C CA . ILE A 1 86 ? -11.703 0.111 -4.567 1.00 97.56 86 ILE A CA 1
ATOM 660 C C . ILE A 1 86 ? -13.213 -0.089 -4.410 1.00 97.56 86 ILE A C 1
ATOM 662 O O . ILE A 1 86 ? -13.768 0.223 -3.356 1.00 97.56 86 ILE A O 1
ATOM 666 N N . GLN A 1 87 ? -13.884 -0.619 -5.433 1.00 97.94 87 GLN A N 1
ATOM 667 C CA . GLN A 1 87 ? -15.319 -0.869 -5.363 1.00 97.94 87 GLN A CA 1
ATOM 668 C C . GLN A 1 87 ? -15.660 -1.947 -4.326 1.00 97.94 87 GLN A C 1
ATOM 670 O O . GLN A 1 87 ? -16.568 -1.747 -3.519 1.00 97.94 87 GLN A O 1
ATOM 675 N N . ASP A 1 88 ? -14.897 -3.039 -4.286 1.00 97.81 88 ASP A N 1
ATOM 676 C CA . ASP A 1 88 ? -15.058 -4.100 -3.289 1.00 97.81 88 ASP A CA 1
ATOM 677 C C . ASP A 1 88 ? -14.844 -3.561 -1.865 1.00 97.81 88 ASP A C 1
ATOM 679 O O . ASP A 1 88 ? -15.601 -3.889 -0.949 1.00 97.81 88 ASP A O 1
ATOM 683 N N . TRP A 1 89 ? -13.853 -2.685 -1.671 1.00 97.50 89 TRP A N 1
ATOM 684 C CA . TRP A 1 89 ? -13.606 -2.009 -0.396 1.00 97.50 89 TRP A CA 1
ATOM 685 C C . TRP A 1 89 ? -14.763 -1.103 0.021 1.00 97.50 89 TRP A C 1
ATOM 687 O O . TRP A 1 89 ? -15.176 -1.158 1.177 1.00 97.50 89 TRP A O 1
ATOM 697 N N . LYS A 1 90 ? -15.342 -0.326 -0.901 1.00 97.94 90 LYS A N 1
ATOM 698 C CA . LYS A 1 90 ? -16.528 0.500 -0.615 1.00 97.94 90 LYS A CA 1
ATOM 699 C C . LYS A 1 90 ? -17.725 -0.350 -0.187 1.00 97.94 90 LYS A C 1
ATOM 701 O O . LYS A 1 90 ? -18.401 -0.028 0.789 1.00 97.94 90 LYS A O 1
ATOM 706 N N . VAL A 1 91 ? -17.968 -1.467 -0.873 1.00 98.25 91 VAL A N 1
ATOM 707 C CA . VAL A 1 91 ? -19.047 -2.399 -0.507 1.00 98.25 91 VAL A CA 1
ATOM 708 C C . VAL A 1 91 ? -18.793 -3.011 0.874 1.00 98.25 91 VAL A C 1
ATOM 710 O O . VAL A 1 91 ? -19.699 -3.050 1.706 1.00 98.25 91 VAL A O 1
ATOM 713 N N . LYS A 1 92 ? -17.557 -3.433 1.167 1.00 98.00 92 LYS A N 1
ATOM 714 C CA . LYS A 1 92 ? -17.192 -3.941 2.498 1.00 98.00 92 LYS A CA 1
ATOM 715 C C . LYS A 1 92 ? -17.373 -2.886 3.586 1.00 98.00 92 LYS A C 1
ATOM 717 O O . LYS A 1 92 ? -17.949 -3.210 4.619 1.00 98.00 92 LYS A O 1
ATOM 722 N N . MET A 1 93 ? -16.944 -1.649 3.346 1.00 97.62 93 MET A N 1
ATOM 723 C CA . MET A 1 93 ? -17.065 -0.547 4.303 1.00 97.62 93 MET A CA 1
ATOM 724 C C . MET A 1 93 ? -18.528 -0.290 4.671 1.00 97.62 93 MET A C 1
ATOM 726 O O . MET A 1 93 ? -18.891 -0.380 5.838 1.00 97.62 93 MET A O 1
ATOM 730 N N . THR A 1 94 ? -19.398 -0.117 3.672 1.00 98.19 94 THR A N 1
ATOM 731 C CA . THR A 1 94 ? -20.838 0.087 3.918 1.00 98.19 94 THR A CA 1
ATOM 732 C C . THR A 1 94 ? -21.493 -1.105 4.625 1.00 98.19 94 THR A C 1
ATOM 734 O O . THR A 1 94 ? -22.407 -0.936 5.433 1.00 98.19 94 THR A O 1
ATOM 737 N N . SER A 1 95 ? -21.034 -2.337 4.369 1.00 97.94 95 SER A N 1
ATOM 738 C CA . SER A 1 95 ? -21.497 -3.508 5.121 1.00 97.94 95 SER A CA 1
ATOM 739 C C . SER A 1 95 ? -21.013 -3.506 6.572 1.00 97.94 95 SER A C 1
ATOM 741 O O . SER A 1 95 ? -21.746 -4.000 7.431 1.00 97.94 95 SER A O 1
ATOM 743 N N . ILE A 1 96 ? -19.796 -3.034 6.844 1.00 97.44 96 ILE A N 1
ATOM 744 C CA . ILE A 1 96 ? -19.241 -2.935 8.198 1.00 97.44 96 ILE A CA 1
ATOM 745 C C . ILE A 1 96 ? -19.988 -1.857 8.980 1.00 97.44 96 ILE A C 1
ATOM 747 O O . ILE A 1 96 ? -20.440 -2.145 10.080 1.00 97.44 96 ILE A O 1
ATOM 751 N N . GLU A 1 97 ? -20.222 -0.685 8.390 1.00 97.81 97 GLU A N 1
ATOM 752 C CA . GLU A 1 97 ? -21.004 0.401 8.998 1.00 97.81 97 GLU A CA 1
ATOM 753 C C . GLU A 1 97 ? -22.405 -0.072 9.408 1.00 97.81 97 GLU A C 1
ATOM 755 O O . GLU A 1 97 ? -22.833 0.137 10.542 1.00 97.81 97 GLU A O 1
ATOM 760 N N . LYS A 1 98 ? -23.100 -0.812 8.532 1.00 98.12 98 LYS A N 1
ATOM 761 C CA . LYS A 1 98 ? -24.403 -1.413 8.867 1.00 98.12 98 LYS A CA 1
ATOM 762 C C . LYS A 1 98 ? -24.312 -2.401 10.031 1.00 98.12 98 LYS A C 1
ATOM 764 O O . LYS A 1 98 ? -25.192 -2.422 10.886 1.00 98.12 98 LYS A O 1
ATOM 769 N N . LYS A 1 99 ? -23.273 -3.243 10.066 1.00 98.12 99 LYS A N 1
ATOM 770 C CA . LYS A 1 99 ? -23.064 -4.205 11.162 1.00 98.12 99 LYS A CA 1
ATOM 771 C C . LYS A 1 99 ? -22.726 -3.505 12.476 1.00 98.12 99 LYS A C 1
ATOM 773 O O . LYS A 1 99 ? -23.201 -3.960 13.510 1.00 98.12 99 LYS A O 1
ATOM 778 N N . MET A 1 100 ? -21.956 -2.421 12.422 1.00 97.50 100 MET A N 1
ATOM 779 C CA . MET A 1 100 ? -21.613 -1.593 13.574 1.00 97.50 100 MET A CA 1
ATOM 780 C C . MET A 1 100 ? -22.869 -0.952 14.164 1.00 97.50 100 MET A C 1
ATOM 782 O O . MET A 1 100 ? -23.166 -1.200 15.324 1.00 97.50 100 MET A O 1
ATOM 786 N N . ALA A 1 101 ? -23.701 -0.304 13.343 1.00 97.69 101 ALA A N 1
ATOM 787 C CA . ALA A 1 101 ? -24.966 0.272 13.802 1.00 97.69 101 ALA A CA 1
ATOM 788 C C . ALA A 1 101 ? -25.899 -0.768 14.459 1.00 97.69 101 ALA A C 1
ATOM 790 O O . ALA A 1 101 ? -26.544 -0.497 15.471 1.00 97.69 101 ALA A O 1
ATOM 791 N N . VAL A 1 102 ? -25.959 -1.991 13.913 1.00 98.12 102 VAL A N 1
ATOM 792 C CA . VAL A 1 102 ? -26.723 -3.094 14.522 1.00 98.12 102 VAL A CA 1
ATOM 793 C C . VAL A 1 102 ? -26.097 -3.563 15.839 1.00 98.12 102 VAL A C 1
ATOM 795 O O . VAL A 1 102 ? -26.830 -3.911 16.764 1.00 98.12 102 VAL A O 1
ATOM 798 N N . ALA A 1 103 ? -24.768 -3.619 15.927 1.00 97.25 103 ALA A N 1
ATOM 799 C CA . ALA A 1 103 ? -24.067 -3.990 17.151 1.00 97.25 103 ALA A CA 1
ATOM 800 C C . ALA A 1 103 ? -24.288 -2.949 18.256 1.00 97.25 103 ALA A C 1
ATOM 802 O O . ALA A 1 103 ? -24.604 -3.339 19.377 1.00 97.25 103 ALA A O 1
ATOM 803 N N . ASP A 1 104 ? -24.235 -1.659 17.924 1.00 96.75 104 ASP A N 1
ATOM 804 C CA . ASP A 1 104 ? -24.477 -0.558 18.859 1.00 96.75 104 ASP A CA 1
ATOM 805 C C . ASP A 1 104 ? -25.913 -0.596 19.394 1.00 96.75 104 ASP A C 1
ATOM 807 O O . ASP A 1 104 ? -26.128 -0.597 20.605 1.00 96.75 104 ASP A O 1
ATOM 811 N N . ALA A 1 105 ? -26.906 -0.760 18.511 1.00 97.62 105 ALA A N 1
ATOM 812 C CA . ALA A 1 105 ? -28.305 -0.898 18.920 1.00 97.62 105 ALA A CA 1
ATOM 813 C C . ALA A 1 105 ? -28.543 -2.128 19.819 1.00 97.62 105 ALA A C 1
ATOM 815 O O . ALA A 1 105 ? -29.331 -2.077 20.764 1.00 97.62 105 ALA A O 1
ATOM 816 N N . LYS A 1 106 ? -27.861 -3.249 19.543 1.00 97.44 106 LYS A N 1
ATOM 817 C CA . LYS A 1 106 ? -27.934 -4.455 20.385 1.00 97.44 106 LYS A CA 1
ATOM 818 C C . LYS A 1 106 ? -27.244 -4.267 21.732 1.00 97.44 106 LYS A C 1
ATOM 820 O O . LYS A 1 106 ? -27.764 -4.766 22.725 1.00 97.44 106 LYS A O 1
ATOM 825 N N . SER A 1 107 ? -26.104 -3.582 21.754 1.00 96.12 107 SER A N 1
ATOM 826 C CA . SER A 1 107 ? -25.373 -3.245 22.976 1.00 96.12 107 SER A CA 1
ATOM 827 C C . SER A 1 107 ? -26.249 -2.397 23.895 1.00 96.12 107 SER A C 1
ATOM 829 O O . SER A 1 107 ? -26.466 -2.760 25.047 1.00 96.12 107 SER A O 1
ATOM 831 N N . GLU A 1 108 ? -26.877 -1.355 23.347 1.00 96.56 108 GLU A N 1
ATOM 832 C CA . GLU A 1 108 ? -27.791 -0.487 24.089 1.00 96.56 108 GLU A CA 1
ATOM 833 C C . GLU A 1 108 ? -28.995 -1.258 24.650 1.00 96.56 108 GLU A C 1
ATOM 835 O O . GLU A 1 108 ? -29.300 -1.181 25.840 1.00 96.56 108 GLU A O 1
ATOM 840 N N . LEU A 1 109 ? -29.638 -2.100 23.833 1.00 96.31 109 LEU A N 1
ATOM 841 C CA . LEU A 1 109 ? -30.740 -2.944 24.300 1.00 96.31 109 LEU A CA 1
ATOM 842 C C . LEU A 1 109 ? -30.297 -3.919 25.405 1.00 96.31 109 LEU A C 1
ATOM 844 O O . LEU A 1 109 ? -31.048 -4.184 26.345 1.00 96.31 109 LEU A O 1
ATOM 848 N N . MET A 1 110 ? -29.097 -4.488 25.290 1.00 94.69 110 MET A N 1
ATOM 849 C CA . MET A 1 110 ? -28.547 -5.397 26.293 1.00 94.69 110 MET A CA 1
ATOM 850 C C . MET A 1 110 ? -28.223 -4.661 27.596 1.00 94.69 110 MET A C 1
ATOM 852 O O . MET A 1 110 ? -28.504 -5.200 28.668 1.00 94.69 110 MET A O 1
ATOM 856 N N . ASN A 1 111 ? -27.732 -3.424 27.516 1.00 92.44 111 ASN A N 1
ATOM 857 C CA . ASN A 1 111 ? -27.526 -2.552 28.670 1.00 92.44 111 ASN A CA 1
ATOM 858 C C . ASN A 1 111 ? -28.853 -2.245 29.370 1.00 92.44 111 ASN A C 1
ATOM 860 O O . ASN A 1 111 ? -28.961 -2.446 30.577 1.00 92.44 111 ASN A O 1
ATOM 864 N N . GLN A 1 112 ? -29.893 -1.866 28.620 1.00 95.31 112 GLN A N 1
ATOM 865 C CA . GLN A 1 112 ? -31.230 -1.604 29.166 1.00 95.31 112 GLN A CA 1
ATOM 866 C C . GLN A 1 112 ? -31.830 -2.840 29.846 1.00 95.31 112 GLN A C 1
ATOM 868 O O . GLN A 1 112 ? -32.351 -2.750 30.956 1.00 95.31 112 GLN A O 1
ATOM 873 N N . ARG A 1 113 ? -31.721 -4.017 29.216 1.00 94.56 113 ARG A N 1
ATOM 874 C CA . ARG A 1 113 ? -32.183 -5.285 29.806 1.00 94.56 113 ARG A CA 1
ATOM 875 C C . ARG A 1 113 ? -31.420 -5.630 31.076 1.00 94.56 113 ARG A C 1
ATOM 877 O O . ARG A 1 113 ? -32.036 -6.028 32.057 1.00 94.56 113 ARG A O 1
ATOM 884 N N . SER A 1 114 ? -30.101 -5.465 31.062 1.00 92.31 114 SER A N 1
ATOM 885 C CA . SER A 1 114 ? -29.261 -5.733 32.231 1.00 92.31 114 SER A CA 1
ATOM 886 C C . SER A 1 114 ? -29.603 -4.777 33.374 1.00 92.31 114 SER A C 1
ATOM 888 O O . SER A 1 114 ? -29.776 -5.221 34.504 1.00 92.31 114 SER A O 1
ATOM 890 N N . ALA A 1 115 ? -29.805 -3.490 33.079 1.00 90.00 115 ALA A N 1
ATOM 891 C CA . ALA A 1 115 ? -30.248 -2.500 34.054 1.00 90.00 115 ALA A CA 1
ATOM 892 C C . ALA A 1 115 ? -31.631 -2.837 34.635 1.00 90.00 115 ALA A C 1
ATOM 894 O O . ALA A 1 115 ? -31.806 -2.784 35.848 1.00 90.00 115 ALA A O 1
ATOM 895 N N . ALA A 1 116 ? -32.592 -3.244 33.800 1.00 91.50 116 ALA A N 1
ATOM 896 C CA . ALA A 1 116 ? -33.921 -3.658 34.249 1.00 91.50 116 ALA A CA 1
ATOM 897 C C . ALA A 1 116 ? -33.878 -4.915 35.135 1.00 91.50 116 ALA A C 1
ATOM 899 O O . ALA A 1 116 ? -34.564 -4.966 36.153 1.00 91.50 116 ALA A O 1
ATOM 900 N N . VAL A 1 117 ? -33.052 -5.909 34.787 1.00 90.94 117 VAL A N 1
ATOM 901 C CA . VAL A 1 117 ? -32.856 -7.115 35.609 1.00 90.94 117 VAL A CA 1
ATOM 902 C C . VAL A 1 117 ? -32.219 -6.762 36.951 1.00 90.94 117 VAL A C 1
ATOM 904 O O . VAL A 1 117 ? -32.677 -7.256 37.976 1.00 90.94 117 VAL A O 1
ATOM 907 N N . LEU A 1 118 ? -31.210 -5.886 36.968 1.00 85.50 118 LEU A N 1
ATOM 908 C CA . LEU A 1 118 ? -30.588 -5.418 38.209 1.00 85.50 118 LEU A CA 1
ATOM 909 C C . LEU A 1 118 ? -31.564 -4.615 39.075 1.00 85.50 118 LEU A C 1
ATOM 911 O O . LEU A 1 118 ? -31.586 -4.797 40.288 1.00 85.50 118 LEU A O 1
ATOM 915 N N . ALA A 1 119 ? -32.391 -3.760 38.468 1.00 86.75 119 ALA A N 1
ATOM 916 C CA . ALA A 1 119 ? -33.430 -3.022 39.180 1.00 86.75 119 ALA A CA 1
ATOM 917 C C . ALA A 1 119 ? -34.448 -3.979 39.821 1.00 86.75 119 ALA A C 1
ATOM 919 O O . ALA A 1 119 ? -34.673 -3.910 41.025 1.00 86.75 119 ALA A O 1
ATOM 920 N N . ALA A 1 120 ? -34.969 -4.942 39.053 1.00 89.69 120 ALA A N 1
ATOM 921 C CA . ALA A 1 120 ? -35.898 -5.947 39.564 1.00 89.69 120 ALA A CA 1
ATOM 922 C C . ALA A 1 120 ? -35.268 -6.830 40.657 1.00 89.69 120 ALA A C 1
ATOM 924 O O . ALA A 1 120 ? -35.912 -7.134 41.659 1.00 89.69 120 ALA A O 1
ATOM 925 N N . ALA A 1 121 ? -34.001 -7.226 40.497 1.00 85.88 121 ALA A N 1
ATOM 926 C CA . ALA A 1 121 ? -33.271 -7.991 41.506 1.00 85.88 121 ALA A CA 1
ATOM 927 C C . ALA A 1 121 ? -33.096 -7.196 42.809 1.00 85.88 121 ALA A C 1
ATOM 929 O O . ALA A 1 121 ? -33.254 -7.754 43.894 1.00 85.88 121 ALA A O 1
ATOM 930 N N . ARG A 1 122 ? -32.839 -5.888 42.709 1.00 81.25 122 ARG A N 1
ATOM 931 C CA . ARG A 1 122 ? -32.725 -4.991 43.862 1.00 81.25 122 ARG A CA 1
ATOM 932 C C . ARG A 1 122 ? -34.052 -4.811 44.602 1.00 81.25 122 ARG A C 1
ATOM 934 O O . ARG A 1 122 ? -34.039 -4.721 45.825 1.00 81.25 122 ARG A O 1
ATOM 941 N N . ASP A 1 123 ? -35.179 -4.801 43.891 1.00 85.06 123 ASP A N 1
ATOM 942 C CA . ASP A 1 123 ? -36.511 -4.757 44.513 1.00 85.06 123 ASP A CA 1
ATOM 943 C C . ASP A 1 123 ? -36.816 -6.043 45.306 1.00 85.06 123 ASP A C 1
ATOM 945 O O . ASP A 1 123 ? -37.459 -5.996 46.355 1.00 85.06 123 ASP A O 1
ATOM 949 N N . LEU A 1 124 ? -36.321 -7.193 44.834 1.00 83.88 124 LEU A N 1
ATOM 950 C CA . LEU A 1 124 ? -36.461 -8.496 45.499 1.00 83.88 124 LEU A CA 1
ATOM 951 C C . LEU A 1 124 ? -35.514 -8.668 46.700 1.00 83.88 124 LEU A C 1
ATOM 953 O O . LEU A 1 124 ? -35.880 -9.319 47.679 1.00 83.88 124 LEU A O 1
ATOM 957 N N . ALA A 1 125 ? -34.307 -8.102 46.633 1.00 81.75 125 ALA A N 1
ATOM 958 C CA . ALA A 1 125 ? -33.284 -8.179 47.674 1.00 81.75 125 ALA A CA 1
ATOM 959 C C . ALA A 1 125 ? -32.627 -6.797 47.887 1.00 81.75 125 ALA A C 1
ATOM 961 O O . ALA A 1 125 ? -31.596 -6.496 47.284 1.00 81.75 125 ALA A O 1
ATOM 962 N N . PRO A 1 126 ? -33.188 -5.936 48.758 1.00 74.69 126 PRO A N 1
ATOM 963 C CA . PRO A 1 126 ? -32.747 -4.543 48.893 1.00 74.69 126 PRO A CA 1
ATOM 964 C C . PRO A 1 126 ? -31.366 -4.378 49.546 1.00 74.69 126 PRO A C 1
ATOM 966 O O . PRO A 1 126 ? -30.778 -3.294 49.502 1.00 74.69 126 PRO A O 1
ATOM 969 N N . THR A 1 127 ? -30.831 -5.432 50.162 1.00 81.88 127 THR A N 1
ATOM 970 C CA . THR A 1 127 ? -29.485 -5.449 50.738 1.00 81.88 127 THR A CA 1
ATOM 971 C C . THR A 1 127 ? -28.447 -5.804 49.681 1.00 81.88 127 THR A C 1
ATOM 973 O O . THR A 1 127 ? -28.423 -6.934 49.200 1.00 81.88 127 THR A O 1
ATOM 976 N N . ILE A 1 128 ? -27.558 -4.848 49.386 1.00 78.69 128 ILE A N 1
ATOM 977 C CA . ILE A 1 128 ? -26.355 -5.065 48.574 1.00 78.69 128 ILE A CA 1
ATOM 978 C C . ILE A 1 128 ? -25.554 -6.228 49.154 1.00 78.69 128 ILE A C 1
ATOM 980 O O . ILE A 1 128 ? -25.199 -6.236 50.335 1.00 78.69 128 ILE A O 1
ATOM 984 N N . THR A 1 129 ? -25.251 -7.196 48.301 1.00 83.50 129 THR A N 1
ATOM 985 C CA . THR A 1 129 ? -24.356 -8.298 48.635 1.00 83.50 129 THR A CA 1
ATOM 986 C C . THR A 1 129 ? -22.899 -7.830 48.612 1.00 83.50 129 THR A C 1
ATOM 988 O O . THR A 1 129 ? -22.524 -6.901 47.895 1.00 83.50 129 THR A O 1
ATOM 991 N N . GLU A 1 130 ? -22.035 -8.507 49.367 1.00 88.25 130 GLU A N 1
ATOM 992 C CA . GLU A 1 130 ? -20.593 -8.216 49.385 1.00 88.25 130 GLU A CA 1
ATOM 993 C C . GLU A 1 130 ? -19.965 -8.307 47.978 1.00 88.25 130 GLU A C 1
ATOM 995 O O . GLU A 1 130 ? -19.117 -7.497 47.607 1.00 88.25 130 GLU A O 1
ATOM 1000 N N . ALA A 1 131 ? -20.434 -9.247 47.149 1.00 85.06 131 ALA A N 1
ATOM 1001 C CA . ALA A 1 131 ? -19.974 -9.396 45.770 1.00 85.06 131 ALA A CA 1
ATOM 1002 C C . ALA A 1 131 ? -20.332 -8.178 44.897 1.00 85.06 131 ALA A C 1
ATOM 1004 O O . ALA A 1 131 ? -19.492 -7.694 44.136 1.00 85.06 131 ALA A O 1
ATOM 1005 N N . GLU A 1 132 ? -21.549 -7.644 45.028 1.00 80.38 132 GLU A N 1
ATOM 1006 C CA . GLU A 1 132 ? -21.970 -6.428 44.321 1.00 80.38 132 GLU A CA 1
ATOM 1007 C C . GLU A 1 132 ? -21.174 -5.209 44.786 1.00 80.38 132 GLU A C 1
ATOM 1009 O O . GLU A 1 132 ? -20.728 -4.411 43.961 1.00 80.38 132 GLU A O 1
ATOM 1014 N N . TYR A 1 133 ? -20.926 -5.083 46.091 1.00 87.12 133 TYR A N 1
ATOM 1015 C CA . TYR A 1 133 ? -20.089 -4.012 46.630 1.00 87.12 133 TYR A CA 1
ATOM 1016 C C . TYR A 1 133 ? -18.672 -4.038 46.034 1.00 87.12 133 TYR A C 1
ATOM 1018 O O . TYR A 1 133 ? -18.145 -3.004 45.598 1.00 87.12 133 TYR A O 1
ATOM 1026 N N . GLN A 1 134 ? -18.066 -5.225 45.947 1.00 91.12 134 GLN A N 1
ATOM 1027 C CA . GLN A 1 134 ? -16.758 -5.408 45.320 1.00 91.12 134 GLN A CA 1
ATOM 1028 C C . GLN A 1 134 ? -16.790 -5.067 43.826 1.00 91.12 134 GLN A C 1
ATOM 1030 O O . GLN A 1 134 ? -15.903 -4.352 43.352 1.00 91.12 134 GLN A O 1
ATOM 1035 N N . TYR A 1 135 ? -17.822 -5.500 43.098 1.00 86.69 135 TYR A N 1
ATOM 1036 C CA . TYR A 1 135 ? -18.007 -5.158 41.688 1.00 86.69 135 TYR A CA 1
ATOM 1037 C C . TYR A 1 135 ? -18.127 -3.641 41.473 1.00 86.69 135 TYR A C 1
ATOM 1039 O O . TYR A 1 135 ? -17.386 -3.081 40.667 1.00 86.69 135 TYR A O 1
ATOM 1047 N N . PHE A 1 136 ? -18.969 -2.936 42.237 1.00 87.00 136 PHE A N 1
ATOM 1048 C CA . PHE A 1 136 ? -19.097 -1.475 42.130 1.00 87.00 136 PHE A CA 1
ATOM 1049 C C . PHE A 1 136 ? -17.804 -0.743 42.492 1.00 87.00 136 PHE A C 1
ATOM 1051 O O . PHE A 1 136 ? -17.474 0.282 41.893 1.00 87.00 136 PHE A O 1
ATOM 1058 N N . THR A 1 137 ? -17.034 -1.279 43.440 1.00 93.12 137 THR A N 1
ATOM 1059 C CA . THR A 1 137 ? -15.711 -0.743 43.774 1.00 93.12 137 THR A CA 1
ATOM 1060 C C . THR A 1 137 ? -14.741 -0.898 42.603 1.00 93.12 137 THR A C 1
ATOM 1062 O O . THR A 1 137 ? -14.005 0.039 42.288 1.00 93.12 137 THR A O 1
ATOM 1065 N N . GLN A 1 138 ? -14.747 -2.048 41.924 1.00 93.81 138 GLN A N 1
ATOM 1066 C CA . GLN A 1 138 ? -13.958 -2.254 40.707 1.00 93.81 138 GLN A CA 1
ATOM 1067 C C . GLN A 1 138 ? -14.416 -1.335 39.573 1.00 93.81 138 GLN A C 1
ATOM 1069 O O . GLN A 1 138 ? -13.568 -0.731 38.920 1.00 93.81 138 GLN A O 1
ATOM 1074 N N . LEU A 1 139 ? -15.728 -1.165 39.389 1.00 89.38 139 LEU A N 1
ATOM 1075 C CA . LEU A 1 139 ? -16.297 -0.283 38.372 1.00 89.38 139 LEU A CA 1
ATOM 1076 C C . LEU A 1 139 ? -15.836 1.167 38.575 1.00 89.38 139 LEU A C 1
ATOM 1078 O O . LEU A 1 139 ? -15.343 1.788 37.641 1.00 89.38 139 LEU A O 1
ATOM 1082 N N . ARG A 1 140 ? -15.878 1.674 39.816 1.00 92.62 140 ARG A N 1
ATOM 1083 C CA . ARG A 1 140 ? -15.361 3.012 40.165 1.00 92.62 140 ARG A CA 1
ATOM 1084 C C . ARG A 1 140 ? -13.860 3.158 39.921 1.00 92.62 140 ARG A C 1
ATOM 1086 O O . ARG A 1 140 ? -13.406 4.218 39.503 1.00 92.62 140 ARG A O 1
ATOM 1093 N N . ARG A 1 141 ? -13.068 2.114 40.194 1.00 94.50 141 ARG A N 1
ATOM 1094 C CA . ARG A 1 141 ? -11.623 2.123 39.895 1.00 94.50 141 ARG A CA 1
ATOM 1095 C C . ARG A 1 141 ? -11.365 2.171 38.392 1.00 94.50 141 ARG A C 1
ATOM 1097 O O . ARG A 1 141 ? -10.446 2.867 37.965 1.00 94.50 141 ARG A O 1
ATOM 1104 N N . TYR A 1 142 ? -12.157 1.434 37.619 1.00 94.25 142 TYR A N 1
ATOM 1105 C CA . TYR A 1 142 ? -12.086 1.447 36.163 1.00 94.25 142 TYR A CA 1
ATOM 1106 C C . TYR A 1 142 ? -12.446 2.820 35.607 1.00 94.25 142 TYR A C 1
ATOM 1108 O O . TYR A 1 142 ? -11.657 3.372 34.852 1.00 94.25 142 TYR A O 1
ATOM 1116 N N . ASP A 1 143 ? -13.553 3.402 36.059 1.00 93.38 143 ASP A N 1
ATOM 1117 C CA . ASP A 1 143 ? -14.001 4.741 35.668 1.00 93.38 143 ASP A CA 1
ATOM 1118 C C . ASP A 1 143 ? -12.922 5.803 35.941 1.00 93.38 143 ASP A C 1
ATOM 1120 O O . ASP A 1 143 ? -12.469 6.495 35.035 1.00 93.38 143 ASP A O 1
ATOM 1124 N N . ALA A 1 144 ? -12.352 5.805 37.152 1.00 95.06 144 ALA A N 1
ATOM 1125 C CA . ALA A 1 144 ? -11.238 6.689 37.497 1.00 95.06 144 ALA A CA 1
ATOM 1126 C C . ALA A 1 144 ? -9.968 6.450 36.654 1.00 95.06 144 ALA A C 1
ATOM 1128 O O . ALA A 1 144 ? -9.133 7.345 36.522 1.00 95.06 144 ALA A O 1
ATOM 1129 N N . THR A 1 145 ? -9.774 5.242 36.118 1.00 96.56 145 THR A N 1
ATOM 1130 C CA . THR A 1 145 ? -8.658 4.936 35.211 1.00 96.56 145 THR A CA 1
ATOM 1131 C C . THR A 1 145 ? -8.952 5.442 33.800 1.00 96.56 145 THR A C 1
ATOM 1133 O O . THR A 1 145 ? -8.061 6.019 33.182 1.00 96.56 145 THR A O 1
ATOM 1136 N N . CYS A 1 146 ? -10.193 5.296 33.326 1.00 94.12 146 CYS A N 1
ATOM 1137 C CA . CYS A 1 146 ? -10.653 5.854 32.058 1.00 94.12 146 CYS A CA 1
ATOM 1138 C C . CYS A 1 146 ? -10.511 7.380 32.041 1.00 94.12 146 CYS A C 1
ATOM 1140 O O . CYS A 1 146 ? -9.867 7.895 31.132 1.00 94.12 146 CYS A O 1
ATOM 1142 N N . SER A 1 147 ? -10.963 8.089 33.083 1.00 95.31 147 SER A N 1
ATOM 1143 C CA . SER A 1 147 ? -10.796 9.550 33.165 1.00 95.31 147 SER A CA 1
ATOM 1144 C C . SER A 1 147 ? -9.323 9.969 33.131 1.00 95.31 147 SER A C 1
ATOM 1146 O O . SER A 1 147 ? -8.948 10.892 32.419 1.00 95.31 147 SER A O 1
ATOM 1148 N N . LYS A 1 148 ? -8.432 9.236 33.818 1.00 96.81 148 LYS A N 1
ATOM 1149 C CA . LYS A 1 148 ? -6.981 9.498 33.735 1.00 96.81 148 LYS A CA 1
ATOM 1150 C C . LYS A 1 148 ? -6.425 9.294 32.326 1.00 96.81 148 LYS A C 1
ATOM 1152 O O . LYS A 1 148 ? -5.454 9.951 31.952 1.00 96.81 148 LYS A O 1
ATOM 1157 N N . TRP A 1 149 ? -6.951 8.333 31.572 1.00 97.12 149 TRP A N 1
ATOM 1158 C CA . TRP A 1 149 ? -6.541 8.113 30.187 1.00 97.12 149 TRP A CA 1
ATOM 1159 C C . TRP A 1 149 ? -7.062 9.204 29.259 1.00 97.12 149 TRP A C 1
ATOM 1161 O O . TRP A 1 149 ? -6.300 9.644 28.402 1.00 97.12 149 TRP A O 1
ATOM 1171 N N . GLU A 1 150 ? -8.290 9.673 29.459 1.00 96.38 150 GLU A N 1
ATOM 1172 C CA . GLU A 1 150 ? -8.847 10.830 28.751 1.00 96.38 150 GLU A CA 1
ATOM 1173 C C . GLU A 1 150 ? -7.997 12.083 28.998 1.00 96.38 150 GLU A C 1
ATOM 1175 O O . GLU A 1 150 ? -7.514 12.674 28.033 1.00 96.38 150 GLU A O 1
ATOM 1180 N N . ASP A 1 151 ? -7.658 12.388 30.256 1.00 96.69 151 ASP A N 1
ATOM 1181 C CA . ASP A 1 151 ? -6.761 13.501 30.610 1.00 96.69 151 ASP A CA 1
ATOM 1182 C C . ASP A 1 151 ? -5.385 13.381 29.930 1.00 96.69 151 ASP A C 1
ATOM 1184 O O . ASP A 1 151 ? -4.761 14.366 29.528 1.00 96.69 151 ASP A O 1
ATOM 1188 N N . A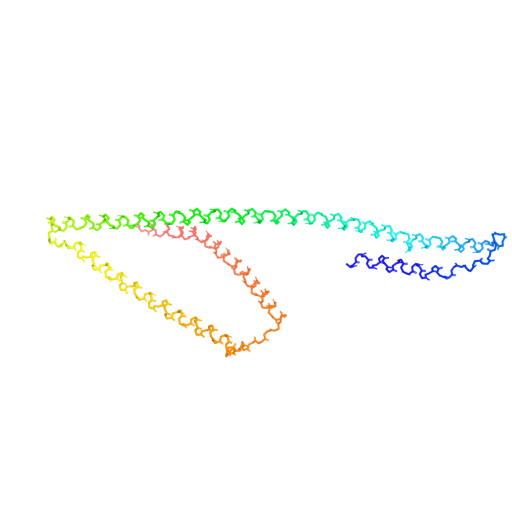SN A 1 152 ? -4.849 12.161 29.835 1.00 96.50 152 ASN A N 1
ATOM 1189 C CA . ASN A 1 152 ? -3.563 11.923 29.183 1.00 96.50 152 ASN A CA 1
ATOM 1190 C C . ASN A 1 152 ? -3.656 12.092 27.664 1.00 96.50 152 ASN A C 1
ATOM 1192 O O . ASN A 1 152 ? -2.724 12.624 27.062 1.00 96.50 152 ASN A O 1
ATOM 1196 N N . LEU A 1 153 ? -4.752 11.643 27.049 1.00 95.50 153 LEU A N 1
ATOM 1197 C CA . LEU A 1 153 ? -5.010 11.831 25.624 1.00 95.50 153 LEU A CA 1
ATOM 1198 C C . LEU A 1 153 ? -5.169 13.310 25.288 1.00 95.50 153 LEU A C 1
ATOM 1200 O O . LEU A 1 153 ? -4.584 13.757 24.305 1.00 95.50 153 LEU A O 1
ATOM 1204 N N . GLU A 1 154 ? -5.870 14.073 26.124 1.00 96.31 154 GLU A N 1
ATOM 1205 C CA . GLU A 1 154 ? -6.005 15.521 25.973 1.00 96.31 154 GLU A CA 1
ATOM 1206 C C . GLU A 1 154 ? -4.637 16.210 26.040 1.00 96.31 154 GLU A C 1
ATOM 1208 O O . GLU A 1 154 ? -4.248 16.897 25.097 1.00 96.31 154 GLU A O 1
ATOM 1213 N N . LYS A 1 155 ? -3.821 15.907 27.060 1.00 96.06 155 LYS A N 1
ATOM 1214 C CA . LYS A 1 155 ? -2.444 16.431 27.177 1.00 96.06 155 LYS A CA 1
ATOM 1215 C C . LYS A 1 155 ? -1.552 16.053 25.996 1.00 96.06 155 LYS A C 1
ATOM 1217 O O . LYS A 1 155 ? -0.679 16.825 25.600 1.00 96.06 155 LYS A O 1
ATOM 1222 N N . ILE A 1 156 ? -1.697 14.843 25.454 1.00 96.19 156 ILE A N 1
ATOM 1223 C CA . ILE A 1 156 ? -0.969 14.426 24.247 1.00 96.19 156 ILE A CA 1
ATOM 1224 C C . ILE A 1 156 ? -1.478 15.207 23.031 1.00 96.19 156 ILE A C 1
ATOM 1226 O O . ILE A 1 156 ? -0.662 15.630 22.216 1.00 96.19 156 ILE A O 1
ATOM 1230 N N . GLY A 1 157 ? -2.787 15.438 22.930 1.00 94.38 157 GLY A N 1
ATOM 1231 C CA . GLY A 1 157 ? -3.404 16.269 21.899 1.00 94.38 157 GLY A CA 1
ATOM 1232 C C . GLY A 1 157 ? -2.888 17.706 21.928 1.00 94.38 157 GLY A C 1
ATOM 1233 O O . GLY A 1 157 ? -2.452 18.218 20.900 1.00 94.38 157 GLY A O 1
ATOM 1234 N N . GLU A 1 158 ? -2.821 18.331 23.103 1.00 94.31 158 GLU A N 1
ATOM 1235 C CA . GLU A 1 158 ? -2.224 19.659 23.293 1.00 94.31 158 GLU A CA 1
ATOM 1236 C C . GLU A 1 158 ? -0.746 19.689 22.872 1.00 94.31 158 GLU A C 1
ATOM 1238 O O . GLU A 1 158 ? -0.307 20.588 22.150 1.00 94.31 158 GLU A O 1
ATOM 1243 N N . LYS A 1 159 ? 0.036 18.669 23.252 1.00 93.06 159 LYS A N 1
ATOM 1244 C CA . LYS A 1 159 ? 1.434 18.526 22.810 1.00 93.06 159 LYS A CA 1
ATOM 1245 C C . LYS A 1 159 ? 1.555 18.352 21.295 1.00 93.06 159 LYS A C 1
ATOM 1247 O O . LYS A 1 159 ? 2.449 18.923 20.682 1.00 93.06 159 LYS A O 1
ATOM 1252 N N . ALA A 1 160 ? 0.673 17.577 20.674 1.00 91.94 160 ALA A N 1
ATOM 1253 C CA . ALA A 1 160 ? 0.668 17.401 19.226 1.00 91.94 160 ALA A CA 1
ATOM 1254 C C . ALA A 1 160 ? 0.312 18.712 18.506 1.00 91.94 160 ALA A C 1
ATOM 1256 O O . ALA A 1 160 ? 0.981 19.076 17.539 1.00 91.94 160 ALA A O 1
ATOM 1257 N N . ASN A 1 161 ? -0.679 19.450 19.015 1.00 91.44 161 ASN A N 1
ATOM 1258 C CA . ASN A 1 161 ? -1.095 20.743 18.475 1.00 91.44 161 ASN A CA 1
ATOM 1259 C C . ASN A 1 161 ? 0.019 21.788 18.597 1.00 91.44 161 ASN A C 1
ATOM 1261 O O . ASN A 1 161 ? 0.353 22.433 17.610 1.00 91.44 161 ASN A O 1
ATOM 1265 N N . THR A 1 162 ? 0.661 21.898 19.762 1.00 88.75 162 THR A N 1
ATOM 1266 C CA . THR A 1 162 ? 1.818 22.794 19.948 1.00 88.75 162 THR A CA 1
ATOM 1267 C C . THR A 1 162 ? 2.983 22.437 19.023 1.00 88.75 162 THR A C 1
ATOM 1269 O O . THR A 1 162 ? 3.569 23.323 18.407 1.00 88.75 162 THR A O 1
ATOM 1272 N N . VAL A 1 163 ? 3.298 21.148 18.838 1.00 87.25 163 VAL A N 1
ATOM 1273 C CA . VAL A 1 163 ? 4.302 20.717 17.848 1.00 87.25 163 VAL A CA 1
ATOM 1274 C C . VAL A 1 163 ? 3.886 21.125 16.432 1.00 87.25 163 VAL A C 1
ATOM 1276 O O . VAL A 1 163 ? 4.709 21.642 15.680 1.00 87.25 163 VAL A O 1
ATOM 1279 N N . GLN A 1 164 ? 2.617 20.941 16.066 1.00 84.25 164 GLN A N 1
ATOM 1280 C CA . GLN A 1 164 ? 2.100 21.323 14.754 1.00 84.25 164 GLN A CA 1
ATOM 1281 C C . GLN A 1 164 ? 2.162 22.839 14.520 1.00 84.25 164 GLN A C 1
ATOM 1283 O O . GLN A 1 164 ? 2.542 23.272 13.431 1.00 84.25 164 GLN A O 1
ATOM 1288 N N . GLU A 1 165 ? 1.810 23.649 15.517 1.00 85.75 165 GLU A N 1
ATOM 1289 C CA . GLU A 1 165 ? 1.924 25.108 15.461 1.00 85.75 165 GLU A CA 1
ATOM 1290 C C . GLU A 1 165 ? 3.379 25.552 15.327 1.00 85.75 165 GLU A C 1
ATOM 1292 O O . GLU A 1 165 ? 3.680 26.405 14.496 1.00 85.75 165 GLU A O 1
ATOM 1297 N N . ASN A 1 166 ? 4.295 24.918 16.057 1.00 81.69 166 ASN A N 1
ATOM 1298 C CA . ASN A 1 166 ? 5.726 25.198 15.967 1.00 81.69 166 ASN A CA 1
ATOM 1299 C C . ASN A 1 166 ? 6.348 24.781 14.620 1.00 81.69 166 ASN A C 1
ATOM 1301 O O . ASN A 1 166 ? 7.312 25.400 14.172 1.00 81.69 166 ASN A O 1
ATOM 1305 N N . ILE A 1 167 ? 5.807 23.748 13.961 1.00 80.12 167 ILE A N 1
ATOM 1306 C CA . ILE A 1 167 ? 6.170 23.384 12.581 1.00 80.12 167 ILE A CA 1
ATOM 1307 C C . ILE A 1 167 ? 5.636 24.433 11.596 1.00 80.12 167 ILE A C 1
ATOM 1309 O O . ILE A 1 167 ? 6.332 24.805 10.660 1.00 80.12 167 ILE A O 1
ATOM 1313 N N . ARG A 1 168 ? 4.404 24.922 11.791 1.00 78.62 168 ARG A N 1
ATOM 1314 C CA . ARG A 1 168 ? 3.795 25.944 10.919 1.00 78.62 168 ARG A CA 1
ATOM 1315 C C . ARG A 1 168 ? 4.442 27.319 11.058 1.00 78.62 168 ARG A C 1
ATOM 1317 O O . ARG A 1 168 ? 4.437 28.074 10.093 1.00 78.62 168 ARG A O 1
ATOM 1324 N N . SER A 1 169 ? 4.950 27.655 12.240 1.00 79.69 169 SER A N 1
ATOM 1325 C CA . SER A 1 169 ? 5.586 28.942 12.528 1.00 79.69 169 SER A CA 1
ATOM 1326 C C . SER A 1 169 ? 7.072 29.000 12.159 1.00 79.69 169 SER A C 1
ATOM 1328 O O . SER A 1 169 ? 7.724 29.985 12.493 1.00 79.69 169 SER A O 1
ATOM 1330 N N . ASP A 1 170 ? 7.618 27.969 11.494 1.00 67.25 170 ASP A N 1
ATOM 1331 C CA . ASP A 1 170 ? 9.048 27.835 1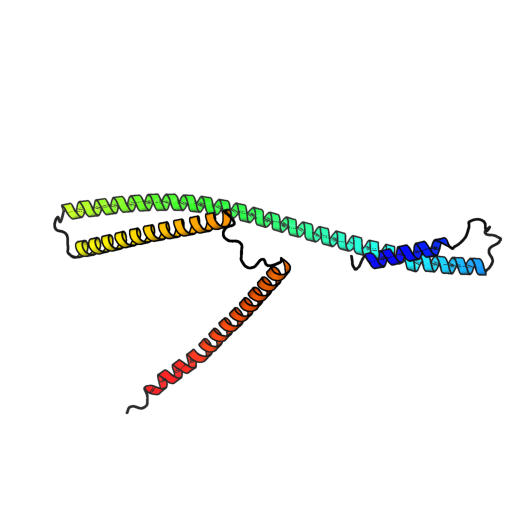1.147 1.00 67.25 170 ASP A CA 1
ATOM 1332 C C . ASP A 1 170 ? 10.013 27.930 12.353 1.00 67.25 170 ASP A C 1
ATOM 1334 O O . ASP A 1 170 ? 11.231 28.014 12.194 1.00 67.25 170 ASP A O 1
ATOM 1338 N N . SER A 1 171 ? 9.490 27.857 13.584 1.00 60.50 171 SER A N 1
ATOM 1339 C CA . SER A 1 171 ? 10.281 27.920 14.822 1.00 60.50 171 SER A CA 1
ATOM 1340 C C . SER A 1 171 ? 11.198 26.699 14.972 1.00 60.50 171 SER A C 1
ATOM 1342 O O . SER A 1 171 ? 12.322 26.798 15.467 1.00 60.50 171 SER A O 1
ATOM 1344 N N . TYR A 1 172 ? 10.773 25.545 14.448 1.00 59.41 172 TYR A N 1
ATOM 1345 C CA . TYR A 1 172 ? 11.651 24.397 14.231 1.00 59.41 172 TYR A CA 1
ATOM 1346 C C . TYR A 1 172 ? 12.292 24.461 12.843 1.00 59.41 172 TYR A C 1
ATOM 1348 O O . TYR A 1 172 ? 11.965 23.670 11.958 1.00 59.41 172 TYR A O 1
ATOM 1356 N N . SER A 1 173 ? 13.269 25.351 12.653 1.00 53.09 173 SER A N 1
ATOM 1357 C CA . SER A 1 173 ? 14.225 25.144 11.564 1.00 53.09 173 SER A CA 1
ATOM 1358 C C . SER A 1 173 ? 14.939 23.820 11.851 1.00 53.09 173 SER A C 1
ATOM 1360 O O . SER A 1 173 ? 15.559 23.660 12.907 1.00 53.09 173 SER A O 1
ATOM 1362 N N . CYS A 1 174 ? 14.782 22.822 10.980 1.00 57.03 174 CYS A N 1
ATOM 1363 C CA . CYS A 1 174 ? 15.514 21.571 11.118 1.00 57.03 174 CYS A CA 1
ATOM 1364 C C . CYS A 1 174 ? 17.006 21.928 11.147 1.00 57.03 174 CYS A C 1
ATOM 1366 O O . CYS A 1 174 ? 17.532 22.429 10.156 1.00 57.03 174 CYS A O 1
ATOM 1368 N N . ALA A 1 175 ? 17.673 21.713 12.287 1.00 59.19 175 ALA A N 1
ATOM 1369 C CA . ALA A 1 175 ? 19.063 22.133 12.496 1.00 59.19 175 ALA A CA 1
ATOM 1370 C C . ALA A 1 175 ? 20.032 21.528 11.463 1.00 59.19 175 ALA A C 1
ATOM 1372 O O . ALA A 1 175 ? 21.156 21.997 11.303 1.00 59.19 175 ALA A O 1
ATOM 1373 N N . VAL A 1 176 ? 19.589 20.489 10.752 1.00 64.38 176 VAL A N 1
ATOM 1374 C CA . VAL A 1 176 ? 20.329 19.836 9.685 1.00 64.38 176 VAL A CA 1
ATOM 1375 C C . VAL A 1 176 ? 19.564 20.017 8.379 1.00 64.38 176 VAL A C 1
ATOM 1377 O O . VAL A 1 176 ? 18.625 19.282 8.072 1.00 64.38 176 VAL A O 1
ATOM 1380 N N . HIS A 1 177 ? 19.980 21.000 7.585 1.00 74.00 177 HIS A N 1
ATOM 1381 C CA . HIS A 1 177 ? 19.478 21.150 6.228 1.00 74.00 177 HIS A CA 1
ATOM 1382 C C . HIS A 1 177 ? 20.171 20.117 5.328 1.00 74.00 177 HIS A C 1
ATOM 1384 O O . HIS A 1 177 ? 21.261 20.354 4.812 1.00 74.00 177 HIS A O 1
ATOM 1390 N N . LEU A 1 178 ? 19.569 18.932 5.197 1.00 81.31 178 LEU A N 1
ATOM 1391 C CA . LEU A 1 178 ? 20.091 17.879 4.327 1.00 81.31 178 LEU A CA 1
ATOM 1392 C C . LEU A 1 178 ? 19.725 18.170 2.870 1.00 81.31 178 LEU A C 1
ATOM 1394 O O . LEU A 1 178 ? 18.561 18.413 2.539 1.00 81.31 178 LEU A O 1
ATOM 1398 N N . SER A 1 179 ? 20.711 18.094 1.979 1.00 88.12 179 SER A N 1
ATOM 1399 C CA . SER A 1 179 ? 20.446 18.108 0.541 1.00 88.12 179 SER A CA 1
ATOM 1400 C C . SER A 1 179 ? 19.650 16.860 0.130 1.00 88.12 179 SER A C 1
ATOM 1402 O O . SER A 1 179 ? 19.652 15.838 0.822 1.00 88.12 179 SER A O 1
ATOM 1404 N N . LYS A 1 180 ? 18.977 16.900 -1.030 1.00 87.12 180 LYS A N 1
ATOM 1405 C CA . LYS A 1 180 ? 18.245 15.729 -1.558 1.00 87.12 180 LYS A CA 1
ATOM 1406 C C . LYS A 1 180 ? 19.139 14.491 -1.697 1.00 87.12 180 LYS A C 1
ATOM 1408 O O . LYS A 1 180 ? 18.675 13.378 -1.478 1.00 87.12 180 LYS A O 1
ATOM 1413 N N . GLU A 1 181 ? 20.413 14.696 -2.016 1.00 90.25 181 GLU A N 1
ATOM 1414 C CA . GLU A 1 181 ? 21.414 13.632 -2.132 1.00 90.25 181 GLU A CA 1
ATOM 1415 C C . GLU A 1 181 ? 21.783 13.046 -0.764 1.00 90.25 181 GLU A C 1
ATOM 1417 O O . GLU A 1 181 ? 21.843 11.829 -0.611 1.00 90.25 181 GLU A O 1
ATOM 1422 N N . GLN A 1 182 ? 21.953 13.890 0.258 1.00 89.06 182 GLN A N 1
ATOM 1423 C CA . GLN A 1 182 ? 22.216 13.433 1.625 1.00 89.06 182 GLN A CA 1
ATOM 1424 C C . GLN A 1 182 ? 21.011 12.694 2.218 1.00 89.06 182 GLN A C 1
ATOM 1426 O O . GLN A 1 182 ? 21.189 11.677 2.882 1.00 89.06 182 GLN A O 1
ATOM 1431 N N . MET A 1 183 ? 19.784 13.145 1.934 1.00 86.06 183 MET A N 1
ATOM 1432 C CA . MET A 1 183 ? 18.572 12.420 2.327 1.00 86.06 183 MET A CA 1
ATOM 1433 C C . MET A 1 183 ? 18.484 11.045 1.658 1.00 86.06 183 MET A C 1
ATOM 1435 O O . MET A 1 183 ? 18.134 10.071 2.324 1.00 86.06 183 MET A O 1
ATOM 1439 N N . ALA A 1 184 ? 18.830 10.941 0.370 1.00 88.75 184 ALA A N 1
ATOM 1440 C CA . ALA A 1 184 ? 18.885 9.657 -0.328 1.00 88.75 184 ALA A CA 1
ATOM 1441 C C . ALA A 1 184 ? 19.911 8.717 0.325 1.00 88.75 184 ALA A C 1
ATOM 1443 O O . ALA A 1 184 ? 19.570 7.585 0.655 1.00 88.75 184 ALA A O 1
ATOM 1444 N N . LEU A 1 185 ? 21.112 9.222 0.634 1.00 92.44 185 LEU A N 1
ATOM 1445 C CA . LEU A 1 185 ? 22.147 8.459 1.334 1.00 92.44 185 LEU A CA 1
ATOM 1446 C C . LEU A 1 185 ? 21.689 7.987 2.723 1.00 92.44 185 LEU A C 1
ATOM 1448 O O . LEU A 1 185 ? 21.896 6.829 3.078 1.00 92.44 185 LEU A O 1
ATOM 1452 N N . CYS A 1 186 ? 21.046 8.855 3.510 1.00 90.44 186 CYS A N 1
ATOM 1453 C CA . CYS A 1 186 ? 20.486 8.476 4.808 1.00 90.44 186 CYS A CA 1
ATOM 1454 C C . CYS A 1 186 ? 19.414 7.390 4.666 1.00 90.44 186 CYS A C 1
ATOM 1456 O O . CYS A 1 186 ? 19.379 6.460 5.467 1.00 90.44 186 CYS A O 1
ATOM 1458 N N . THR A 1 187 ? 18.573 7.481 3.636 1.00 90.12 187 THR A N 1
ATOM 1459 C CA . THR A 1 187 ? 17.525 6.489 3.363 1.00 90.12 187 THR A CA 1
ATOM 1460 C C . THR A 1 187 ? 18.137 5.141 2.981 1.00 90.12 187 THR A C 1
ATOM 1462 O O . THR A 1 187 ? 17.739 4.110 3.518 1.00 90.12 187 THR A O 1
ATOM 1465 N N . ASP A 1 188 ? 19.157 5.134 2.124 1.00 92.50 188 ASP A N 1
ATOM 1466 C CA . ASP A 1 188 ? 19.886 3.920 1.750 1.00 92.50 188 ASP A CA 1
ATOM 1467 C C . ASP A 1 188 ? 20.600 3.285 2.950 1.00 92.50 188 ASP A C 1
ATOM 1469 O O . ASP A 1 188 ? 20.601 2.060 3.101 1.00 92.50 188 ASP A O 1
ATOM 1473 N N . LEU A 1 189 ? 21.160 4.106 3.841 1.00 94.62 189 LEU A N 1
ATOM 1474 C CA . LEU A 1 189 ? 21.822 3.644 5.058 1.00 94.62 189 LEU A CA 1
ATOM 1475 C C . LEU A 1 189 ? 20.818 3.037 6.048 1.00 94.62 189 LEU A C 1
ATOM 1477 O O . LEU A 1 189 ? 21.086 1.968 6.596 1.00 94.62 189 LEU A O 1
ATOM 1481 N N . LEU A 1 190 ? 19.644 3.655 6.216 1.00 93.31 190 LEU A N 1
ATOM 1482 C CA . LEU A 1 190 ? 18.543 3.104 7.013 1.00 93.31 190 LEU A CA 1
ATOM 1483 C C . LEU A 1 190 ? 18.045 1.771 6.439 1.00 93.31 190 LEU A C 1
ATOM 1485 O O . LEU A 1 190 ? 17.950 0.793 7.177 1.00 93.31 190 LEU A O 1
ATOM 1489 N N . ASN A 1 191 ? 17.837 1.688 5.123 1.00 91.19 191 ASN A N 1
ATOM 1490 C CA . ASN A 1 191 ? 17.450 0.445 4.446 1.00 91.19 191 ASN A CA 1
ATOM 1491 C C . ASN A 1 191 ? 18.518 -0.655 4.605 1.00 91.19 191 ASN A C 1
ATOM 1493 O O . ASN A 1 191 ? 18.210 -1.842 4.736 1.00 91.19 191 ASN A O 1
ATOM 1497 N N . GLY A 1 192 ? 19.801 -0.279 4.582 1.00 95.06 192 GLY A N 1
ATOM 1498 C CA . GLY A 1 192 ? 20.913 -1.192 4.839 1.00 95.06 192 GLY A CA 1
ATOM 1499 C C . GLY A 1 192 ? 20.917 -1.720 6.276 1.00 95.06 192 GLY A C 1
ATOM 1500 O O . GLY A 1 192 ? 21.103 -2.920 6.495 1.00 95.06 192 GLY A O 1
ATOM 1501 N N . GLN A 1 193 ? 20.671 -0.843 7.251 1.00 94.56 193 GLN A N 1
ATOM 1502 C CA . GLN A 1 193 ? 20.558 -1.213 8.663 1.00 94.56 193 GLN A CA 1
ATOM 1503 C C . GLN A 1 193 ? 19.340 -2.099 8.936 1.00 94.56 193 GLN A C 1
ATOM 1505 O O . GLN A 1 193 ? 19.459 -3.059 9.694 1.00 94.56 193 GLN A O 1
ATOM 1510 N N . GLU A 1 194 ? 18.209 -1.843 8.282 1.00 93.38 194 GLU A N 1
ATOM 1511 C CA . GLU A 1 194 ? 17.006 -2.673 8.380 1.00 93.38 194 GLU A CA 1
ATOM 1512 C C . GLU A 1 194 ? 17.288 -4.114 7.934 1.00 93.38 194 GLU A C 1
ATOM 1514 O O . GLU A 1 194 ? 17.061 -5.055 8.692 1.00 93.38 194 GLU A O 1
ATOM 1519 N N . LYS A 1 195 ? 17.914 -4.301 6.766 1.00 94.62 195 LYS A N 1
ATOM 1520 C CA . LYS A 1 195 ? 18.311 -5.637 6.283 1.00 94.62 195 LYS A CA 1
ATOM 1521 C C . LYS A 1 195 ? 19.289 -6.345 7.222 1.00 94.62 195 LYS A C 1
ATOM 1523 O O . LYS A 1 195 ? 19.219 -7.563 7.398 1.00 94.62 195 LYS A O 1
ATOM 1528 N N . LEU A 1 196 ? 20.227 -5.606 7.820 1.00 95.75 196 LEU A N 1
ATOM 1529 C CA . LEU A 1 196 ? 21.144 -6.158 8.823 1.00 95.75 196 LEU A CA 1
ATOM 1530 C C . LEU A 1 196 ? 20.396 -6.589 10.089 1.00 95.75 196 LEU A C 1
ATOM 1532 O O . LEU A 1 196 ? 20.691 -7.651 10.640 1.00 95.75 196 LEU A O 1
ATOM 1536 N N . LEU A 1 197 ? 19.417 -5.800 10.528 1.00 95.69 197 LEU A N 1
ATOM 1537 C CA . LEU A 1 197 ? 18.581 -6.111 11.680 1.00 95.69 197 LEU A CA 1
ATOM 1538 C C . LEU A 1 197 ? 17.713 -7.351 11.423 1.00 95.69 197 LEU A C 1
ATOM 1540 O O . LEU A 1 197 ? 17.672 -8.249 12.264 1.00 95.69 197 LEU A O 1
ATOM 1544 N N . GLU A 1 198 ? 17.088 -7.468 10.252 1.00 95.19 198 GLU A N 1
ATOM 1545 C CA . GLU A 1 198 ? 16.336 -8.664 9.844 1.00 95.19 198 GLU A CA 1
ATOM 1546 C C . GLU A 1 198 ? 17.220 -9.917 9.840 1.00 95.19 198 GLU A C 1
ATOM 1548 O O . GLU A 1 198 ? 16.866 -10.951 10.408 1.00 95.19 198 GLU A O 1
ATOM 1553 N N . ARG A 1 199 ? 18.427 -9.819 9.275 1.00 96.00 199 ARG A N 1
ATOM 1554 C CA . ARG A 1 199 ? 19.382 -10.932 9.282 1.00 96.00 199 ARG A CA 1
ATOM 1555 C C . ARG A 1 199 ? 19.787 -11.331 10.701 1.00 96.00 199 ARG A C 1
ATOM 1557 O O . ARG A 1 199 ? 19.877 -12.521 11.003 1.00 96.00 199 ARG A O 1
ATOM 1564 N N . ASN A 1 200 ? 20.033 -10.356 11.573 1.00 94.88 200 ASN A N 1
ATOM 1565 C CA . ASN A 1 200 ? 20.414 -10.617 12.959 1.00 94.88 200 ASN A CA 1
ATOM 1566 C C . ASN A 1 200 ? 19.261 -11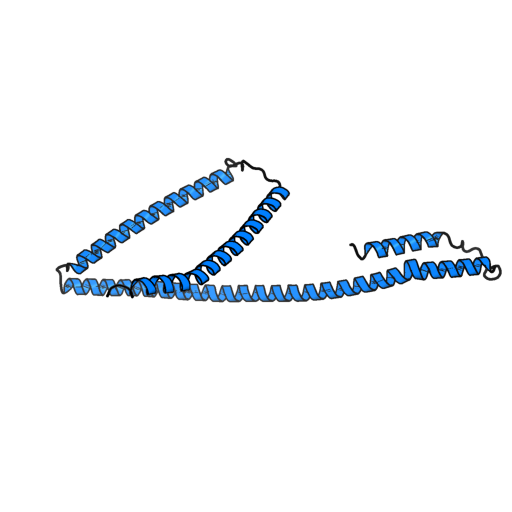.218 13.764 1.00 94.88 200 ASN A C 1
ATOM 1568 O O . ASN A 1 200 ? 19.482 -12.158 14.520 1.00 94.88 200 ASN A O 1
ATOM 1572 N N . THR A 1 201 ? 18.032 -10.738 13.576 1.00 95.50 201 THR A N 1
ATOM 1573 C CA . THR A 1 201 ? 16.854 -11.298 14.255 1.00 95.50 201 THR A CA 1
ATOM 1574 C C . THR A 1 201 ? 16.566 -12.731 13.807 1.00 95.50 201 THR A C 1
ATOM 1576 O O . THR A 1 201 ? 16.249 -13.570 14.649 1.00 95.50 201 THR A O 1
ATOM 1579 N N . LEU A 1 202 ? 16.747 -13.057 12.521 1.00 95.94 202 LEU A N 1
ATOM 1580 C CA . LEU A 1 202 ? 16.695 -14.442 12.035 1.00 95.94 202 LEU A CA 1
ATOM 1581 C C . LEU A 1 202 ? 17.782 -15.309 12.677 1.00 95.94 202 LEU A C 1
ATOM 1583 O O . LEU A 1 202 ? 17.478 -16.377 13.203 1.00 95.94 202 LEU A O 1
ATOM 1587 N N . ARG A 1 203 ? 19.026 -14.821 12.720 1.00 95.94 203 ARG A N 1
ATOM 1588 C CA . ARG A 1 203 ? 20.142 -15.542 13.344 1.00 95.94 203 ARG A CA 1
ATOM 1589 C C . ARG A 1 203 ? 19.914 -15.793 14.837 1.00 95.94 203 ARG A C 1
ATOM 1591 O O . ARG A 1 203 ? 20.223 -16.875 15.323 1.00 95.94 203 ARG A O 1
ATOM 1598 N N . VAL A 1 204 ? 19.363 -14.822 15.567 1.00 95.69 204 VAL A N 1
ATOM 1599 C CA . VAL A 1 204 ? 19.001 -14.997 16.984 1.00 95.69 204 VAL A CA 1
ATOM 1600 C C . VAL A 1 204 ? 17.935 -16.081 17.131 1.00 95.69 204 VAL A C 1
ATOM 1602 O O . VAL A 1 204 ? 18.112 -16.979 17.946 1.00 95.69 204 VAL A O 1
ATOM 1605 N N . LYS A 1 205 ? 16.889 -16.078 16.294 1.00 96.00 205 LYS A N 1
ATOM 1606 C CA . LYS A 1 205 ? 15.854 -17.128 16.306 1.00 96.00 205 LYS A CA 1
ATOM 1607 C C . LYS A 1 205 ? 16.413 -18.519 15.993 1.00 96.00 205 LYS A C 1
ATOM 1609 O O . LYS A 1 205 ? 15.991 -19.496 16.605 1.00 96.00 205 LYS A O 1
ATOM 1614 N N . GLU A 1 206 ? 17.357 -18.626 15.060 1.00 95.94 206 GLU A N 1
ATOM 1615 C CA . GLU A 1 206 ? 18.046 -19.888 14.756 1.00 95.94 206 GLU A CA 1
ATOM 1616 C C . GLU A 1 206 ? 18.862 -20.384 15.953 1.00 95.94 206 GLU A C 1
ATOM 1618 O O . GLU A 1 206 ? 18.767 -21.557 16.317 1.00 95.94 206 GLU A O 1
ATOM 1623 N N . ILE A 1 207 ? 19.617 -19.492 16.602 1.00 95.31 207 ILE A N 1
ATOM 1624 C CA . ILE A 1 207 ? 20.385 -19.817 17.809 1.00 95.31 207 ILE A CA 1
ATOM 1625 C C . ILE A 1 207 ? 19.443 -20.242 18.940 1.00 95.31 207 ILE A C 1
ATOM 1627 O O . ILE A 1 207 ? 19.691 -21.259 19.577 1.00 95.31 207 ILE A O 1
ATOM 1631 N N . GLU A 1 208 ? 18.337 -19.530 19.166 1.00 94.00 208 GLU A N 1
ATOM 1632 C CA . GLU A 1 208 ? 17.321 -19.902 20.159 1.00 94.00 208 GLU A CA 1
ATOM 1633 C C . GLU A 1 208 ? 16.716 -21.284 19.871 1.00 94.00 208 GLU A C 1
ATOM 1635 O O . GLU A 1 208 ? 16.555 -22.098 20.785 1.00 94.00 208 GLU A O 1
ATOM 1640 N N . ALA A 1 209 ? 16.420 -21.586 18.603 1.00 93.50 209 ALA A N 1
ATOM 1641 C CA . ALA A 1 209 ? 15.915 -22.892 18.189 1.00 93.50 209 ALA A CA 1
ATOM 1642 C C . ALA A 1 209 ? 16.939 -24.014 18.429 1.00 93.50 209 ALA A C 1
ATOM 1644 O O . ALA A 1 209 ? 16.551 -25.105 18.849 1.00 93.50 209 ALA A O 1
ATOM 1645 N N . GLN A 1 210 ? 18.231 -23.739 18.222 1.00 93.38 210 GLN A N 1
ATOM 1646 C CA . GLN A 1 210 ? 19.332 -24.665 18.509 1.00 93.38 210 GLN A CA 1
ATOM 1647 C C . GLN A 1 210 ? 19.604 -24.818 20.014 1.00 93.38 210 GLN A C 1
ATOM 1649 O O . GLN A 1 210 ? 19.952 -25.909 20.462 1.00 93.38 210 GLN A O 1
ATOM 1654 N N . LEU A 1 211 ? 19.407 -23.767 20.817 1.00 91.19 211 LEU A N 1
ATOM 1655 C CA . LEU A 1 211 ? 19.618 -23.807 22.268 1.00 91.19 211 LEU A CA 1
ATOM 1656 C C . LEU A 1 211 ? 18.501 -24.563 22.999 1.00 91.19 211 LEU A C 1
ATOM 1658 O O . LEU A 1 211 ? 18.749 -25.239 23.997 1.00 91.19 211 LEU A O 1
ATOM 1662 N N . LYS A 1 212 ? 17.261 -24.469 22.506 1.00 92.06 212 LYS A N 1
ATOM 1663 C CA . LYS A 1 212 ? 16.074 -25.087 23.115 1.00 92.06 212 LYS A CA 1
ATOM 1664 C C . LYS A 1 212 ? 16.210 -26.599 23.398 1.00 92.06 212 LYS A C 1
ATOM 1666 O O . LYS A 1 212 ? 15.814 -27.006 24.492 1.00 92.06 212 LYS A O 1
ATOM 1671 N N . PRO A 1 213 ? 16.737 -27.455 22.497 1.00 88.75 213 PRO A N 1
ATOM 1672 C CA . PRO A 1 213 ? 16.991 -28.864 22.811 1.00 88.75 213 PRO A CA 1
ATOM 1673 C C . PRO A 1 213 ? 18.129 -29.049 23.826 1.00 88.75 213 PRO A C 1
ATOM 1675 O O . PRO A 1 213 ? 17.982 -29.844 24.752 1.00 88.75 213 PRO A O 1
ATOM 1678 N N . VAL A 1 214 ? 19.206 -28.260 23.735 1.00 86.00 214 VAL A N 1
ATOM 1679 C CA . VAL A 1 214 ? 20.351 -28.335 24.663 1.00 86.00 214 VAL A CA 1
ATOM 1680 C C . VAL A 1 214 ? 19.930 -27.989 26.096 1.00 86.00 214 VAL A C 1
ATOM 1682 O O . VAL A 1 214 ? 20.324 -28.675 27.042 1.00 86.00 214 VAL A O 1
ATOM 1685 N N . MET A 1 215 ? 19.068 -26.980 26.274 1.00 81.69 215 MET A N 1
ATOM 1686 C CA . MET A 1 215 ? 18.505 -26.623 27.584 1.00 81.69 215 MET A CA 1
ATOM 1687 C C . MET A 1 215 ? 17.570 -27.708 28.144 1.00 81.69 215 MET A C 1
ATOM 1689 O O . MET A 1 215 ? 17.557 -27.949 29.350 1.00 81.69 215 MET A O 1
ATOM 1693 N N . LYS A 1 216 ? 16.811 -28.410 27.290 1.00 82.19 216 LYS A N 1
ATOM 1694 C CA . LYS A 1 216 ? 15.961 -29.536 27.725 1.00 82.19 216 LYS A CA 1
ATOM 1695 C C . LYS A 1 216 ? 16.780 -30.746 28.189 1.00 82.19 216 LYS A C 1
ATOM 1697 O O . LYS A 1 216 ? 16.398 -31.409 29.155 1.00 82.19 216 LYS A O 1
ATOM 1702 N N . GLU A 1 217 ? 17.907 -31.021 27.538 1.00 76.75 217 GLU A N 1
ATOM 1703 C CA . GLU A 1 217 ? 18.799 -32.127 27.907 1.00 76.75 217 GLU A CA 1
ATOM 1704 C C . GLU A 1 217 ? 19.600 -31.849 29.184 1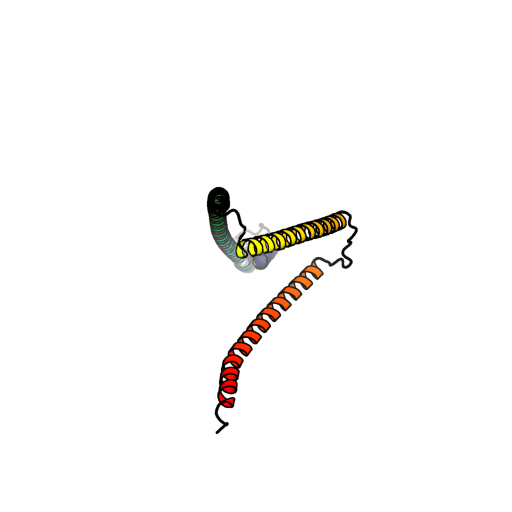.00 76.75 217 GLU A C 1
ATOM 1706 O O . GLU A 1 217 ? 19.788 -32.750 30.003 1.00 76.75 217 GLU A O 1
ATOM 1711 N N . SER A 1 218 ? 20.033 -30.605 29.396 1.00 70.62 218 SER A N 1
ATOM 1712 C CA . SER A 1 218 ? 20.745 -30.202 30.617 1.00 70.62 218 SER A CA 1
ATOM 1713 C C . SER A 1 218 ? 19.817 -30.101 31.836 1.00 70.62 218 SER A C 1
ATOM 1715 O O . SER A 1 218 ? 20.218 -30.494 32.930 1.00 70.62 218 SER A O 1
ATOM 1717 N N . GLY A 1 219 ? 18.545 -29.722 31.655 1.00 63.25 219 GLY A N 1
ATOM 1718 C CA . GLY A 1 219 ? 17.527 -29.789 32.715 1.00 63.25 219 GLY A CA 1
ATOM 1719 C C . GLY A 1 219 ? 17.138 -31.215 33.141 1.00 63.25 219 GLY A C 1
ATOM 1720 O O . GLY A 1 219 ? 16.783 -31.432 34.296 1.00 63.25 219 GLY A O 1
ATOM 1721 N N . SER A 1 220 ? 17.250 -32.208 32.248 1.00 56.38 220 SER A N 1
ATOM 1722 C CA . SER A 1 220 ? 16.909 -33.611 32.561 1.00 56.38 220 SER A CA 1
ATOM 1723 C C . SER A 1 220 ? 18.025 -34.388 33.271 1.00 56.38 220 SER A C 1
ATOM 1725 O O . SER A 1 220 ? 17.751 -35.413 33.894 1.00 56.38 220 SER A O 1
ATOM 1727 N N . LYS A 1 221 ? 19.284 -33.933 33.203 1.00 56.94 221 LYS A N 1
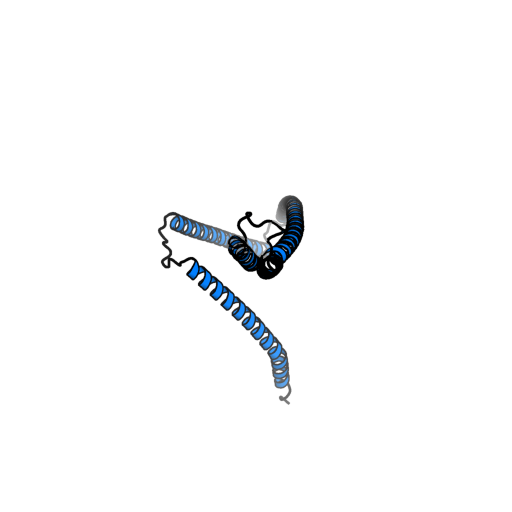ATOM 1728 C CA . LYS A 1 221 ? 20.427 -34.647 33.808 1.00 56.94 221 LYS A CA 1
ATOM 1729 C C . LYS A 1 221 ? 20.640 -34.343 35.297 1.00 56.94 221 LYS A C 1
ATOM 1731 O O . LYS A 1 221 ? 21.249 -35.159 35.978 1.00 56.94 221 LYS A O 1
ATOM 1736 N N . ASN A 1 222 ? 20.072 -33.258 35.830 1.00 55.66 222 ASN A N 1
ATOM 1737 C CA . ASN A 1 222 ? 20.202 -32.909 37.255 1.00 55.66 222 ASN A CA 1
ATOM 1738 C C . ASN A 1 222 ? 19.250 -33.664 38.205 1.00 55.66 222 ASN A C 1
ATOM 1740 O O . ASN A 1 222 ? 19.387 -33.523 39.413 1.00 55.66 222 ASN A O 1
ATOM 1744 N N . TYR A 1 223 ? 18.335 -34.498 37.697 1.00 53.03 223 TYR A N 1
ATOM 1745 C CA . TYR A 1 223 ? 17.396 -35.277 38.526 1.00 53.03 223 TYR A CA 1
ATOM 1746 C C . TYR A 1 223 ? 17.745 -36.773 38.664 1.00 53.03 223 TYR A C 1
ATOM 1748 O O . TYR A 1 223 ? 16.947 -37.527 39.213 1.00 53.03 223 TYR A O 1
ATOM 1756 N N . ARG A 1 224 ? 18.904 -37.240 38.167 1.00 54.03 224 ARG A N 1
ATOM 1757 C CA . ARG A 1 224 ? 19.265 -38.679 38.187 1.00 54.03 224 ARG A CA 1
ATOM 1758 C C . ARG A 1 224 ? 20.434 -39.090 39.091 1.00 54.03 224 ARG A C 1
ATOM 1760 O O . ARG A 1 224 ? 20.683 -40.282 39.180 1.00 54.03 224 ARG A O 1
ATOM 1767 N N . ASN A 1 225 ? 21.089 -38.166 39.799 1.00 52.47 225 ASN A N 1
ATOM 1768 C CA . ASN A 1 225 ? 22.231 -38.481 40.677 1.00 52.47 225 ASN A CA 1
ATOM 1769 C C . ASN A 1 225 ? 21.993 -38.075 42.147 1.00 52.47 225 ASN A C 1
ATOM 1771 O O . ASN A 1 225 ? 22.845 -37.444 42.766 1.00 52.47 225 ASN A O 1
ATOM 1775 N N . THR A 1 226 ? 20.834 -38.425 42.707 1.00 52.38 226 THR A N 1
ATOM 1776 C CA . THR A 1 226 ? 20.568 -38.344 44.157 1.00 52.38 226 THR A CA 1
ATOM 1777 C C . THR A 1 226 ? 19.860 -39.612 44.632 1.00 52.38 226 THR A C 1
ATOM 1779 O O . THR A 1 226 ? 18.669 -39.588 44.929 1.00 52.38 226 THR A O 1
ATOM 1782 N N . THR A 1 227 ? 20.595 -40.717 44.657 1.00 53.25 227 THR A N 1
ATOM 1783 C CA . THR A 1 227 ? 20.334 -41.949 45.425 1.00 53.25 227 THR A CA 1
ATOM 1784 C C . THR A 1 227 ? 21.668 -42.644 45.589 1.00 53.25 227 THR A C 1
ATOM 1786 O O . THR A 1 227 ? 21.973 -43.047 46.726 1.00 53.25 227 THR A O 1
#

pLDDT: mean 87.91, std 11.56, range [52.38, 98.25]

Secondary structure (DSSP, 8-state):
-TTHHHHHHHHHHHHHHHTTS--TT--GGG--HHHHHHHHHHHHHHIIIIIHHHHHHHHHHHHHHHHHHHHHHHHHHHHHHHHHHHHHHHHHHHHHHHHHHHHHHHHHHHHHHHHHHHHHHHHH--S--HHHHHHHHHHHHHHHHHHHHHHHHHHHHHHHHHHHHHHHTT-S--SS---HHHHHHHHHHHHHHHHHHHHHHHHHHHHHHHHHHHHHHHHHHTTSS--

Sequence (227 aa):
YEIVQPLFNQITTGMSGLGKIVGGATKPQDVDAGALATFLATKQKCEEEIILPLVALKEVTVARKKLLQAMYKKQRTQLQQLQKMIQDWKVKMTSIEKKMAVADAKSELMNQRSAAVLAAARDLAPTITEAEYQYFTQLRRYDATCSKWEDNLEKIGEKANTVQENIRSDSYSCAVHLSKEQMALCTDLLNGQEKLLERNTLRVKEIEAQLKPVMKESGSKNYRNTT

Organism: NCBI:txid49252

InterPro domains:
  IPR037700 Nucleoporin NUP88/NUP82 [PTHR13257] (35-213)

Foldseek 3Di:
DVPLVVLVVLQVVLVVVLVPQDDPPDDPVNQDPVNVVVVVVNVVSCCVRHVVSVVVNVVVVVVVVVVVVVVVVVVVVVVVVVVVVVVVVVVVVVVVVVVVVVVVVVVVVVVVVVVVVVVVVCVVPVDDDPVNVVVVVVVVVVVVVVVVVVVVVVVVVVVVVVVVVCVVVCVCPPPDPDDPVRVVVVVVVVVVVVVVVVVVVVVVVVVVVVVVVVVVVVVVVVPPPDD

Radius of gyration: 42.08 Å; chains: 1; bounding box: 74×71×123 Å